Protein AF-A0A7J6SAM3-F1 (afdb_monomer)

Sequence (197 aa):
MVRKRSDDSEDKSDEDQLYVEEAAHKWGESVECPHCPVDEAEVMTFRSAVSLLVRYQMVRMFELSDRFRLTLWTFDRLLEAALPRVHALLSAAFDGLGVPSSFYASSWFLTLFASDLRDEEDASERIFDVFLSKGWKAIHRIGLVLMDAAFANDDLGHVETCDANDLLMIKLKCLPGIVISELGVGEVLQRSEESYG

pLDDT: mean 80.51, std 17.12, range [33.06, 96.62]

Organism: Perkinsus olseni (NCBI:txid32597)

Mean predicted aligned error: 10.16 Å

Radius of gyration: 20.24 Å; Cα contacts (8 Å, |Δi|>4): 158; chains: 1; bounding box: 68×30×56 Å

Structure (mmCIF, N/CA/C/O backbone):
data_AF-A0A7J6SAM3-F1
#
_entry.id   AF-A0A7J6SAM3-F1
#
loop_
_atom_site.group_PDB
_atom_site.id
_atom_site.type_symbol
_atom_site.label_atom_id
_atom_site.label_alt_id
_atom_site.label_comp_id
_atom_site.label_asym_id
_atom_site.label_entity_id
_atom_site.label_seq_id
_atom_site.pdbx_PDB_ins_code
_atom_site.Cartn_x
_atom_site.Cartn_y
_atom_site.Cartn_z
_atom_site.occupancy
_atom_site.B_iso_or_equiv
_atom_site.auth_seq_id
_atom_site.auth_comp_id
_atom_site.auth_asym_id
_atom_site.auth_atom_id
_atom_site.pdbx_PDB_model_num
ATOM 1 N N . MET A 1 1 ? -36.602 12.466 -17.183 1.00 34.62 1 MET A N 1
ATOM 2 C CA . MET A 1 1 ? -35.619 12.978 -18.162 1.00 34.62 1 MET A CA 1
ATOM 3 C C . MET A 1 1 ? -34.237 12.791 -17.546 1.00 34.62 1 MET A C 1
ATOM 5 O O . MET A 1 1 ? -33.737 13.670 -16.859 1.00 34.62 1 MET A O 1
ATOM 9 N N . VAL A 1 2 ? -33.706 11.572 -17.656 1.00 35.25 2 VAL A N 1
ATOM 10 C CA . VAL A 1 2 ? -32.408 11.179 -17.089 1.00 35.25 2 VAL A CA 1
ATOM 11 C C . VAL A 1 2 ? -31.336 11.696 -18.042 1.00 35.25 2 VAL A C 1
ATOM 13 O O . VAL A 1 2 ? -31.271 11.254 -19.187 1.00 35.25 2 VAL A O 1
ATOM 16 N N . ARG A 1 3 ? -30.540 12.679 -17.610 1.00 33.06 3 ARG A N 1
ATOM 17 C CA . ARG A 1 3 ? -29.328 13.066 -18.336 1.00 33.06 3 ARG A CA 1
ATOM 18 C C . ARG A 1 3 ? -28.268 12.007 -18.042 1.00 33.06 3 ARG A C 1
ATOM 20 O O . ARG A 1 3 ? -27.812 11.910 -16.907 1.00 33.06 3 ARG A O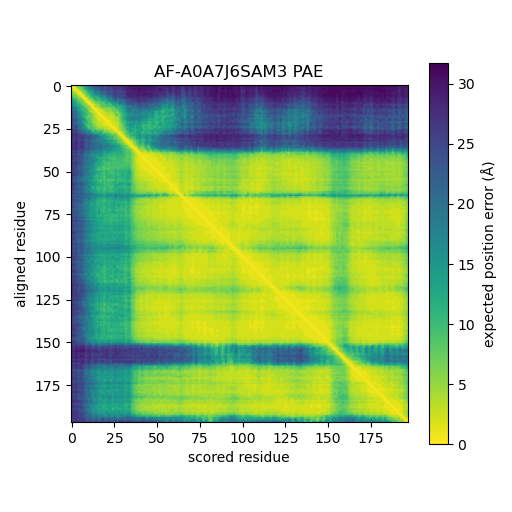 1
ATOM 27 N N . LYS A 1 4 ? -27.926 11.213 -19.062 1.00 36.22 4 LYS A N 1
ATOM 28 C CA . LYS A 1 4 ? -26.691 10.423 -19.120 1.00 36.22 4 LYS A CA 1
ATOM 29 C C . LYS A 1 4 ? -25.525 11.351 -18.761 1.00 36.22 4 LYS A C 1
ATOM 31 O O . LYS A 1 4 ? -25.285 12.316 -19.483 1.00 36.22 4 LYS A O 1
ATOM 36 N N . ARG A 1 5 ? -24.865 11.099 -17.629 1.00 34.12 5 ARG A N 1
ATOM 37 C CA . ARG A 1 5 ? -23.491 11.555 -17.396 1.00 34.12 5 ARG A CA 1
ATOM 38 C C . ARG A 1 5 ? -22.648 10.706 -18.337 1.00 34.12 5 ARG A C 1
ATOM 40 O O . ARG A 1 5 ? -22.738 9.487 -18.261 1.00 34.12 5 ARG A O 1
ATOM 47 N N . SER A 1 6 ? -22.017 11.355 -19.301 1.00 37.31 6 SER A N 1
ATOM 48 C CA . SER A 1 6 ? -21.207 10.715 -20.320 1.00 37.31 6 SER A CA 1
ATOM 49 C C . SER A 1 6 ? -19.976 10.066 -19.694 1.00 37.31 6 SER A C 1
ATOM 51 O O . SER A 1 6 ? -19.334 10.646 -18.816 1.00 37.31 6 SER A O 1
ATOM 53 N N . ASP A 1 7 ? -19.696 8.859 -20.174 1.00 37.22 7 ASP A N 1
ATOM 54 C CA . ASP A 1 7 ? -18.538 8.001 -19.922 1.00 37.22 7 ASP A CA 1
ATOM 55 C C . ASP A 1 7 ? -17.230 8.599 -20.503 1.00 37.22 7 ASP A C 1
ATOM 57 O O . ASP A 1 7 ? -16.421 7.894 -21.085 1.00 37.22 7 ASP A O 1
ATOM 61 N N . ASP A 1 8 ? -17.002 9.914 -20.387 1.00 39.47 8 ASP A N 1
ATOM 62 C CA . ASP A 1 8 ? -15.871 10.601 -21.050 1.00 39.47 8 ASP A CA 1
ATOM 63 C C . ASP A 1 8 ? -14.560 10.582 -20.227 1.00 39.47 8 ASP A C 1
ATOM 65 O O . ASP A 1 8 ? -13.552 11.162 -20.638 1.00 39.47 8 ASP A O 1
ATOM 69 N N . SER A 1 9 ? -14.563 9.991 -19.026 1.00 47.03 9 SER A N 1
ATOM 70 C CA . SER A 1 9 ? -13.393 9.965 -18.132 1.00 47.03 9 SER A CA 1
ATOM 71 C C . SER A 1 9 ? -12.542 8.701 -18.240 1.00 47.03 9 SER A C 1
ATOM 73 O O . SER A 1 9 ? -11.378 8.743 -17.846 1.00 47.03 9 SER A O 1
ATOM 75 N N . GLU A 1 10 ? -13.101 7.595 -18.737 1.00 45.09 10 GLU A N 1
ATOM 76 C CA . GLU A 1 10 ? -12.368 6.329 -18.893 1.00 45.09 10 GLU A CA 1
ATOM 77 C C . GLU A 1 10 ? -11.510 6.351 -20.171 1.00 45.09 10 GLU A C 1
ATOM 79 O O . GLU A 1 10 ? -10.303 6.128 -20.079 1.00 45.09 10 GLU A O 1
ATOM 84 N N . ASP A 1 11 ? -12.067 6.794 -21.308 1.00 42.59 11 ASP A N 1
ATOM 85 C CA . ASP A 1 11 ? -11.370 6.833 -22.610 1.00 42.59 11 ASP A CA 1
ATOM 86 C C . ASP A 1 11 ? -10.108 7.714 -22.616 1.00 42.59 11 ASP A C 1
ATOM 88 O O . ASP A 1 11 ? -9.074 7.330 -23.161 1.00 42.59 11 ASP A O 1
ATOM 92 N N . LYS A 1 12 ? -10.133 8.875 -21.945 1.00 46.62 12 LYS A N 1
ATOM 93 C CA . LYS A 1 12 ? -8.940 9.739 -21.843 1.00 46.62 12 LYS A CA 1
ATOM 94 C C . LYS A 1 12 ? -7.800 9.085 -21.075 1.00 46.62 12 LYS A C 1
ATOM 96 O O . LYS A 1 12 ? -6.638 9.335 -21.366 1.00 46.62 12 LYS A O 1
ATOM 101 N N . SER A 1 13 ? -8.130 8.269 -20.077 1.00 51.66 13 SER A N 1
ATOM 102 C CA . SER A 1 13 ? -7.112 7.644 -19.239 1.00 51.66 13 SER A CA 1
ATOM 103 C C . SER A 1 13 ? -6.367 6.521 -19.956 1.00 51.66 13 SER A C 1
ATOM 105 O O . SER A 1 13 ? -5.206 6.269 -19.626 1.00 51.66 13 SER A O 1
ATOM 107 N N . ASP A 1 14 ? -7.009 5.892 -20.940 1.00 49.44 14 ASP A N 1
ATOM 108 C CA . ASP A 1 14 ? -6.415 4.847 -21.769 1.00 49.44 14 ASP A CA 1
ATOM 109 C C . ASP A 1 14 ? -5.592 5.448 -22.917 1.00 49.44 14 ASP A C 1
ATOM 111 O O . ASP A 1 14 ? -4.495 4.961 -23.189 1.00 49.44 14 ASP A O 1
ATOM 115 N N . GLU A 1 15 ? -6.036 6.564 -23.512 1.00 55.56 15 GLU A N 1
ATOM 116 C CA . GLU A 1 15 ? -5.214 7.338 -24.457 1.00 55.56 15 GLU A CA 1
ATOM 117 C C . GLU A 1 15 ? -3.948 7.894 -23.789 1.00 55.56 15 GLU A C 1
ATOM 119 O O . GLU A 1 15 ? -2.849 7.720 -24.316 1.00 55.56 15 GLU A O 1
ATOM 124 N N . ASP A 1 16 ? -4.068 8.504 -22.605 1.00 57.09 16 ASP A N 1
ATOM 125 C CA . ASP A 1 16 ? -2.915 9.041 -21.871 1.00 57.09 16 ASP A CA 1
ATOM 126 C C . ASP A 1 16 ? -1.927 7.926 -21.481 1.00 57.09 16 ASP A C 1
ATOM 128 O O . ASP A 1 16 ? -0.714 8.114 -21.552 1.00 57.09 16 ASP A O 1
ATOM 132 N N . GLN A 1 17 ? -2.419 6.737 -21.115 1.00 55.16 17 GLN A N 1
ATOM 133 C CA . GLN A 1 17 ? -1.563 5.571 -20.867 1.00 55.16 17 GLN A CA 1
ATOM 134 C C . GLN A 1 17 ? -0.842 5.100 -22.127 1.00 55.16 17 GLN A C 1
ATOM 136 O O . GLN A 1 17 ? 0.363 4.863 -22.066 1.00 55.16 17 GLN A O 1
ATOM 141 N N . LEU A 1 18 ? -1.548 5.006 -23.256 1.00 59.78 18 LEU A N 1
ATOM 142 C CA . LEU A 1 18 ? -0.966 4.614 -24.537 1.00 59.78 18 LEU A CA 1
ATOM 143 C C . LEU A 1 18 ? 0.151 5.580 -24.955 1.00 59.78 18 LEU A C 1
ATOM 145 O O . LEU A 1 18 ? 1.231 5.139 -25.339 1.00 59.78 18 LEU A O 1
ATOM 149 N N . TYR A 1 19 ? -0.058 6.891 -24.800 1.00 59.56 19 TYR A N 1
ATOM 150 C CA . TYR A 1 19 ? 0.968 7.902 -25.071 1.00 59.56 19 TYR A CA 1
ATOM 151 C C . TYR A 1 19 ? 2.195 7.757 -24.175 1.0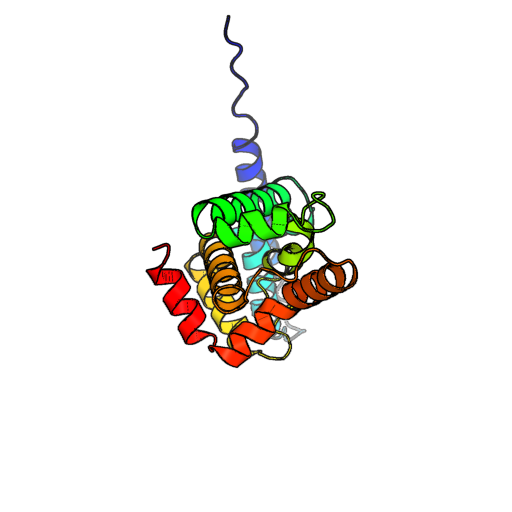0 59.56 19 TYR A C 1
ATOM 153 O O . TYR A 1 19 ? 3.326 7.953 -24.626 1.00 59.56 19 TYR A O 1
ATOM 161 N N . VAL A 1 20 ? 1.991 7.439 -22.899 1.00 59.31 20 VAL A N 1
ATOM 162 C CA . VAL A 1 20 ? 3.089 7.278 -21.950 1.00 59.31 20 VAL A CA 1
ATOM 163 C C . VAL A 1 20 ? 3.831 5.952 -22.189 1.00 59.31 20 VAL A C 1
ATOM 165 O O . VAL A 1 20 ? 5.055 5.927 -22.063 1.00 59.31 20 VAL A O 1
ATOM 168 N N . GLU A 1 21 ? 3.152 4.877 -22.602 1.00 57.41 21 GLU A N 1
ATOM 169 C CA . GLU A 1 21 ? 3.790 3.623 -23.037 1.00 57.41 21 GLU A CA 1
ATOM 170 C C . GLU A 1 21 ? 4.573 3.801 -24.347 1.00 57.41 21 GLU A C 1
ATOM 172 O O . GLU A 1 21 ? 5.723 3.364 -24.441 1.00 57.41 21 GLU A O 1
ATOM 177 N N . GLU A 1 22 ? 4.013 4.511 -25.331 1.00 62.97 22 GLU A N 1
ATOM 178 C CA . GLU A 1 22 ? 4.715 4.881 -26.566 1.00 62.97 22 GLU A CA 1
ATOM 179 C C . GLU A 1 22 ? 5.929 5.770 -26.281 1.00 62.97 22 GLU A C 1
ATOM 181 O O . GLU A 1 22 ? 7.003 5.569 -26.857 1.00 62.97 22 GLU A O 1
ATOM 186 N N . ALA A 1 23 ? 5.798 6.735 -25.365 1.00 60.59 23 ALA A N 1
ATOM 187 C CA . ALA A 1 23 ? 6.921 7.532 -24.901 1.00 60.59 23 ALA A CA 1
ATOM 188 C C . ALA A 1 23 ? 7.963 6.633 -24.223 1.00 60.59 23 ALA A C 1
ATOM 190 O O . ALA A 1 23 ? 9.109 6.627 -24.646 1.00 60.59 23 ALA A O 1
ATOM 191 N N . ALA A 1 24 ? 7.604 5.798 -23.252 1.00 56.53 24 ALA A N 1
ATOM 192 C CA . ALA A 1 24 ? 8.549 4.886 -22.604 1.00 56.53 24 ALA A CA 1
ATOM 193 C C . ALA A 1 24 ? 9.320 4.013 -23.613 1.00 56.53 24 ALA A C 1
ATOM 195 O O . ALA A 1 24 ? 10.541 3.878 -23.504 1.00 56.53 24 ALA A O 1
ATOM 196 N N . HIS A 1 25 ? 8.636 3.491 -24.635 1.00 59.00 25 HIS A N 1
ATOM 197 C CA . HIS A 1 25 ? 9.258 2.729 -25.718 1.00 59.00 25 HIS A CA 1
ATOM 198 C C . HIS A 1 25 ? 10.245 3.585 -26.528 1.00 59.00 25 HIS A C 1
ATOM 200 O O . HIS A 1 25 ? 11.384 3.185 -26.761 1.00 59.00 25 HIS A O 1
ATOM 206 N N . LYS A 1 26 ? 9.840 4.805 -26.897 1.00 62.81 26 LYS A N 1
ATOM 207 C CA . LYS A 1 26 ? 10.650 5.756 -27.672 1.00 62.81 26 LYS A CA 1
ATOM 208 C C . LYS A 1 26 ? 11.860 6.295 -26.906 1.00 62.81 26 LYS A C 1
ATOM 210 O O . LYS A 1 26 ? 12.894 6.560 -27.503 1.00 62.81 26 LYS A O 1
ATOM 215 N N . TRP A 1 27 ? 11.752 6.448 -25.589 1.00 57.09 27 TRP A N 1
ATOM 216 C CA . TRP A 1 27 ? 12.872 6.802 -24.710 1.00 57.09 27 TRP A CA 1
ATOM 217 C C . TRP A 1 27 ? 13.789 5.593 -24.458 1.00 57.09 27 TRP A C 1
ATOM 219 O O . TRP A 1 27 ? 14.977 5.757 -24.187 1.00 57.09 27 TRP A O 1
ATOM 229 N N . GLY A 1 28 ? 13.252 4.375 -24.591 1.00 53.94 28 GLY A N 1
ATOM 230 C CA . GLY A 1 28 ? 14.014 3.133 -24.614 1.00 53.94 28 GLY A CA 1
ATOM 231 C C . GLY A 1 28 ? 14.904 2.997 -25.851 1.00 53.94 28 GLY A C 1
ATOM 232 O O . GLY A 1 28 ? 15.972 2.402 -25.750 1.00 53.94 28 GLY A O 1
ATOM 233 N N . GLU A 1 29 ? 14.542 3.583 -26.988 1.00 57.56 29 GLU A N 1
ATOM 234 C CA . GLU A 1 29 ? 15.397 3.657 -28.179 1.00 57.56 29 GLU A CA 1
ATOM 235 C C . GLU A 1 29 ? 16.496 4.719 -27.992 1.00 57.56 29 GLU A C 1
ATOM 237 O O . GLU A 1 29 ? 16.471 5.805 -28.568 1.00 57.56 29 GLU A O 1
ATOM 242 N N . SER A 1 30 ? 17.480 4.432 -27.138 1.00 55.91 30 SER A N 1
ATOM 243 C CA . SER A 1 30 ? 18.676 5.269 -27.047 1.00 55.91 30 SER A CA 1
ATOM 244 C C . SER A 1 30 ? 19.491 5.153 -28.332 1.00 55.91 30 SER A C 1
ATOM 246 O O . SER A 1 30 ? 19.831 4.058 -28.774 1.00 55.91 30 SER A O 1
ATOM 248 N N . VAL A 1 31 ? 19.814 6.311 -28.909 1.00 55.81 31 VAL A N 1
ATOM 249 C CA . VAL A 1 31 ? 20.794 6.489 -29.983 1.00 55.81 31 VAL A CA 1
ATOM 250 C C . VAL A 1 31 ? 22.089 5.801 -29.560 1.00 55.81 31 VAL A C 1
ATOM 252 O O . VAL A 1 31 ? 22.754 6.252 -28.628 1.00 55.81 31 VAL A O 1
ATOM 255 N N . GLU A 1 32 ? 22.430 4.701 -30.226 1.00 52.34 32 GLU A N 1
ATOM 256 C CA . GLU A 1 32 ? 23.673 3.972 -29.991 1.00 52.34 32 GLU A CA 1
ATOM 257 C C . GLU A 1 32 ? 24.856 4.916 -30.253 1.00 52.34 32 GLU A C 1
ATOM 259 O O . GLU A 1 32 ? 25.199 5.214 -31.397 1.00 52.34 32 GLU A O 1
ATOM 264 N N . CYS A 1 33 ? 25.465 5.440 -29.189 1.00 55.12 33 CYS A N 1
ATOM 265 C CA . CYS A 1 33 ? 26.732 6.150 -29.268 1.00 55.12 33 CYS A CA 1
ATOM 266 C C . CYS A 1 33 ? 27.851 5.109 -29.141 1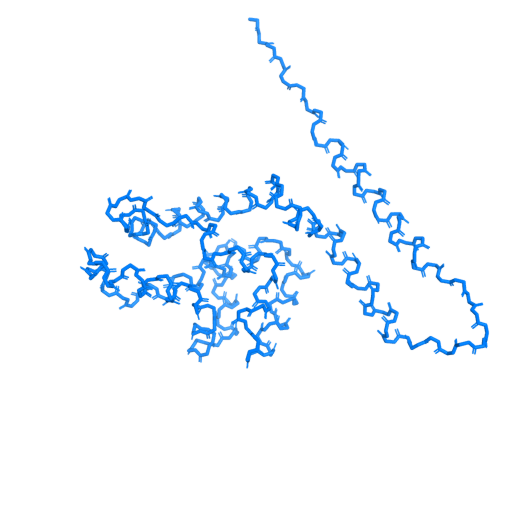.00 55.12 33 CYS A C 1
ATOM 268 O O . CYS A 1 33 ? 28.045 4.574 -28.051 1.00 55.12 33 CYS A O 1
ATOM 270 N N . PRO A 1 34 ? 28.647 4.841 -30.191 1.00 59.59 34 PRO A N 1
ATOM 271 C CA . PRO A 1 34 ? 29.682 3.802 -30.151 1.00 59.59 34 PRO A CA 1
ATOM 272 C C . PRO A 1 34 ? 30.829 4.089 -29.166 1.00 59.59 34 PRO A C 1
ATOM 274 O O . PRO A 1 34 ? 31.733 3.269 -29.023 1.00 59.59 34 PRO A O 1
ATOM 277 N N . HIS A 1 35 ? 30.851 5.277 -28.548 1.00 57.59 35 HIS A N 1
ATOM 278 C CA . HIS A 1 35 ? 31.961 5.769 -27.732 1.00 57.59 35 HIS A CA 1
ATOM 279 C C . HIS A 1 35 ? 31.631 5.941 -26.244 1.00 57.59 35 HIS A C 1
ATOM 281 O O . HIS A 1 35 ? 32.545 6.231 -25.474 1.00 57.59 35 HIS A O 1
ATOM 287 N N . CYS A 1 36 ? 30.376 5.740 -25.819 1.00 58.91 36 CYS A N 1
ATOM 288 C CA . CYS A 1 36 ? 30.073 5.553 -24.402 1.00 58.91 36 CYS A CA 1
ATOM 289 C C . CYS A 1 36 ? 29.602 4.107 -24.176 1.00 58.91 36 CYS A C 1
ATOM 291 O O . CYS A 1 36 ? 28.595 3.694 -24.748 1.00 58.91 36 CYS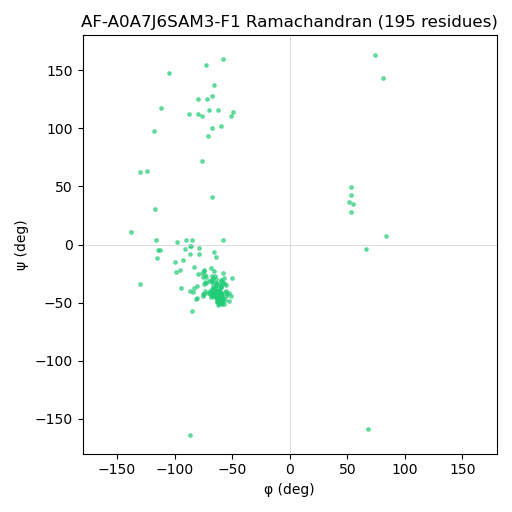 A O 1
ATOM 293 N N . PRO A 1 37 ? 30.325 3.296 -23.385 1.00 61.38 37 PRO A N 1
ATOM 294 C CA . PRO A 1 37 ? 29.757 2.058 -22.885 1.00 61.38 37 PRO A CA 1
ATOM 295 C C . PRO A 1 37 ? 28.649 2.459 -21.911 1.00 61.38 37 PRO A C 1
ATOM 297 O O . PRO A 1 37 ? 28.928 2.898 -20.798 1.00 61.38 37 PRO A O 1
ATOM 300 N N . VAL A 1 38 ? 27.399 2.412 -22.364 1.00 68.50 38 VAL A N 1
ATOM 301 C CA . VAL A 1 38 ? 26.263 2.570 -21.460 1.00 68.50 38 VAL A CA 1
ATOM 302 C C . VAL A 1 38 ? 26.196 1.295 -20.627 1.00 68.50 38 VAL A C 1
ATOM 304 O O . VAL A 1 38 ? 26.197 0.201 -21.193 1.00 68.50 38 VAL A O 1
ATOM 307 N N . ASP A 1 39 ? 26.198 1.425 -19.301 1.00 80.38 39 ASP A N 1
ATOM 308 C CA . ASP A 1 39 ? 26.028 0.279 -18.414 1.00 80.38 39 ASP A CA 1
ATOM 309 C C . ASP A 1 39 ? 24.648 -0.344 -18.674 1.00 80.38 39 ASP A C 1
ATOM 311 O O . ASP A 1 39 ? 23.607 0.291 -18.483 1.00 80.38 39 ASP A O 1
ATOM 315 N N . GLU A 1 40 ? 24.632 -1.586 -19.159 1.00 82.19 40 GLU A N 1
ATOM 316 C CA . GLU A 1 40 ? 23.401 -2.304 -19.487 1.00 82.19 40 GLU A CA 1
ATOM 317 C C . GLU A 1 40 ? 22.493 -2.431 -18.254 1.00 82.19 40 GLU A C 1
ATOM 319 O O . GLU A 1 40 ? 21.269 -2.335 -18.375 1.00 82.19 40 GLU A O 1
ATOM 324 N N . ALA A 1 41 ? 23.079 -2.551 -17.055 1.00 84.25 41 ALA A N 1
ATOM 325 C CA . ALA A 1 41 ? 22.331 -2.623 -15.805 1.00 84.25 41 ALA A CA 1
ATOM 326 C C . ALA A 1 41 ? 21.625 -1.298 -15.478 1.00 84.25 41 ALA A C 1
ATOM 328 O O . ALA A 1 41 ? 20.463 -1.304 -15.061 1.00 84.25 41 ALA A O 1
ATOM 329 N N . GLU A 1 42 ? 22.281 -0.160 -15.718 1.00 86.81 42 GLU A N 1
ATOM 330 C CA . GLU A 1 42 ? 21.688 1.169 -15.537 1.00 86.81 42 GLU A CA 1
ATOM 331 C C . GLU A 1 42 ? 20.500 1.364 -16.490 1.00 86.81 42 GLU A C 1
ATOM 333 O O . GLU A 1 42 ? 19.411 1.757 -16.061 1.00 86.81 42 GLU A O 1
ATOM 338 N N . VAL A 1 43 ? 20.666 1.002 -17.768 1.00 86.12 43 VAL A N 1
ATOM 339 C CA . VAL A 1 43 ? 19.597 1.099 -18.779 1.00 86.12 43 VAL A CA 1
ATOM 340 C C . VAL A 1 43 ? 18.411 0.221 -18.411 1.00 86.12 43 VAL A C 1
ATOM 342 O O . VAL A 1 43 ? 17.262 0.661 -18.499 1.00 86.12 43 VAL A O 1
ATOM 345 N N . MET A 1 44 ? 18.665 -1.017 -17.989 1.00 84.75 44 MET A N 1
ATOM 346 C CA . MET A 1 44 ? 17.608 -1.939 -17.582 1.00 84.75 44 MET A CA 1
ATOM 347 C C . MET A 1 44 ? 16.888 -1.455 -16.326 1.00 84.75 44 MET A C 1
ATOM 349 O O . MET A 1 44 ? 15.661 -1.545 -16.266 1.00 84.75 44 MET A O 1
ATOM 353 N N . THR A 1 45 ? 17.609 -0.878 -15.366 1.00 88.69 45 THR A N 1
ATOM 354 C CA . THR A 1 45 ? 17.018 -0.285 -14.159 1.00 88.69 45 THR A CA 1
ATOM 355 C C . THR A 1 45 ? 16.122 0.894 -14.520 1.00 88.69 45 THR A C 1
ATOM 357 O O . THR A 1 45 ? 14.962 0.933 -14.111 1.00 88.69 45 THR A O 1
ATOM 360 N N . PHE A 1 46 ? 16.610 1.817 -15.354 1.00 87.75 46 PHE A N 1
ATOM 361 C CA . PHE A 1 46 ? 15.831 2.962 -15.820 1.00 87.75 46 PHE A CA 1
ATOM 362 C C . PHE A 1 46 ? 14.569 2.521 -16.572 1.00 87.75 46 PHE A C 1
ATOM 364 O O . PHE A 1 46 ? 13.467 2.963 -16.248 1.00 87.75 46 PHE A O 1
ATOM 371 N N . ARG A 1 47 ? 14.695 1.592 -17.527 1.00 85.88 47 ARG A N 1
ATOM 372 C CA . ARG A 1 47 ? 13.550 1.050 -18.278 1.00 85.88 47 ARG A CA 1
ATOM 373 C C . ARG A 1 47 ? 12.550 0.335 -17.374 1.00 85.88 47 ARG A C 1
ATOM 375 O O . ARG A 1 47 ? 11.347 0.489 -17.566 1.00 85.88 47 ARG A O 1
ATOM 382 N N . SER A 1 48 ? 13.028 -0.419 -16.386 1.00 87.12 48 SER A N 1
ATOM 383 C CA . SER A 1 48 ? 12.168 -1.107 -15.418 1.00 87.12 48 SER A CA 1
ATOM 384 C C . SER A 1 48 ? 11.423 -0.111 -14.534 1.00 87.12 48 SER A C 1
ATOM 386 O O . SER A 1 48 ? 10.218 -0.257 -14.346 1.00 87.12 48 SER A O 1
ATOM 388 N N . ALA A 1 49 ? 12.096 0.944 -14.065 1.00 88.31 49 ALA A N 1
ATOM 389 C CA . ALA A 1 49 ? 11.474 2.018 -13.297 1.00 88.31 49 ALA A CA 1
ATOM 390 C C . ALA A 1 49 ? 10.409 2.759 -14.118 1.00 88.31 49 ALA A C 1
ATOM 392 O O . ALA A 1 49 ? 9.300 2.971 -13.633 1.00 88.31 49 ALA A O 1
ATOM 393 N N . VAL A 1 50 ? 10.696 3.093 -15.380 1.00 88.94 50 VAL A N 1
ATOM 394 C CA . VAL A 1 50 ? 9.708 3.700 -16.284 1.00 88.94 50 VAL A CA 1
ATOM 395 C C . VAL A 1 50 ? 8.530 2.750 -16.504 1.00 88.94 50 VAL A C 1
ATOM 397 O O . VAL A 1 50 ? 7.389 3.144 -16.298 1.00 88.94 50 VAL A O 1
ATOM 400 N N . SER A 1 51 ? 8.781 1.484 -16.843 1.00 87.06 51 SER A N 1
ATOM 401 C CA . SER A 1 51 ? 7.727 0.474 -17.012 1.00 87.06 51 SER A CA 1
ATOM 402 C C . SER A 1 51 ? 6.843 0.364 -15.766 1.00 87.06 51 SER A C 1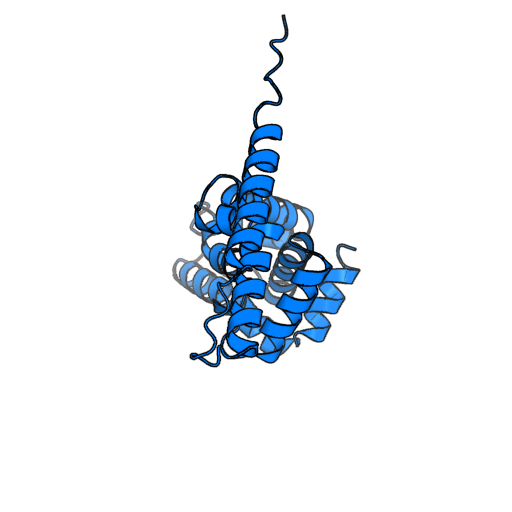
ATOM 404 O O . SER A 1 51 ? 5.619 0.364 -15.872 1.00 87.06 51 SER A O 1
ATOM 406 N N . LEU A 1 52 ? 7.445 0.373 -14.575 1.00 88.62 52 LEU A N 1
ATOM 407 C CA . LEU A 1 52 ? 6.730 0.359 -13.303 1.00 88.62 52 LEU A CA 1
ATOM 408 C C . LEU A 1 52 ? 5.854 1.611 -13.124 1.00 88.62 52 LEU A C 1
ATOM 410 O O . LEU A 1 52 ? 4.677 1.502 -12.775 1.00 88.62 52 LEU A O 1
ATOM 414 N N . LEU A 1 53 ? 6.395 2.795 -13.416 1.00 88.94 53 LEU A N 1
ATOM 415 C CA . LEU A 1 53 ? 5.672 4.061 -13.300 1.00 88.94 53 LEU A CA 1
ATOM 416 C C . LEU A 1 53 ? 4.451 4.128 -14.225 1.00 88.94 53 LEU A C 1
ATOM 418 O O . LEU A 1 53 ? 3.387 4.605 -13.817 1.00 88.94 53 LEU A O 1
ATOM 422 N N . VAL A 1 54 ? 4.608 3.632 -15.448 1.00 87.19 54 VAL A N 1
ATOM 423 C CA . VAL A 1 54 ? 3.619 3.745 -16.521 1.00 87.19 54 VAL A CA 1
ATOM 424 C C . VAL A 1 54 ? 2.580 2.633 -16.439 1.00 87.19 54 VAL A C 1
ATOM 426 O O . VAL A 1 54 ? 1.397 2.915 -16.255 1.00 87.19 54 VAL A O 1
ATOM 429 N N . ARG A 1 55 ? 3.016 1.370 -16.471 1.00 87.62 55 ARG A N 1
ATOM 430 C CA . ARG A 1 55 ? 2.134 0.194 -16.540 1.00 87.62 55 ARG A CA 1
ATOM 431 C C . ARG A 1 55 ? 1.256 0.044 -15.304 1.00 87.62 55 ARG A C 1
ATOM 433 O O . ARG A 1 55 ? 0.101 -0.362 -15.399 1.00 87.62 55 ARG A O 1
ATOM 440 N N . TYR A 1 56 ? 1.781 0.389 -14.129 1.00 88.88 56 TYR A N 1
ATOM 441 C CA . TYR A 1 56 ? 0.993 0.385 -12.895 1.00 88.88 56 TYR A CA 1
ATOM 442 C C . TYR A 1 56 ? 0.317 1.732 -12.629 1.00 88.88 56 TYR A C 1
ATOM 444 O O . TYR A 1 56 ? -0.357 1.880 -11.603 1.00 88.88 56 TYR A O 1
ATOM 452 N N . GLN A 1 57 ? 0.437 2.701 -13.548 1.00 87.88 57 GLN A N 1
ATOM 453 C CA . GLN A 1 57 ? -0.108 4.055 -13.431 1.00 87.88 57 GLN A CA 1
ATOM 454 C C . GLN A 1 57 ? 0.302 4.715 -12.092 1.00 87.88 57 GLN A C 1
ATOM 456 O O . GLN A 1 57 ? -0.484 5.419 -11.449 1.00 87.88 57 GLN A O 1
ATOM 461 N N . MET A 1 58 ? 1.531 4.455 -11.633 1.00 89.00 58 MET A N 1
ATOM 462 C CA . MET A 1 58 ? 2.088 5.055 -10.419 1.00 89.00 58 MET A CA 1
ATOM 463 C C . MET A 1 58 ? 2.328 6.556 -10.586 1.00 89.00 58 MET A C 1
ATOM 465 O O . MET A 1 58 ? 2.206 7.290 -9.611 1.00 89.00 58 MET A O 1
ATOM 469 N N . VAL A 1 59 ? 2.555 7.041 -11.813 1.00 87.69 59 VAL A N 1
ATOM 470 C CA . VAL A 1 59 ? 2.606 8.488 -12.103 1.00 87.69 59 VAL A CA 1
ATOM 471 C C . VAL A 1 59 ? 1.367 9.208 -11.554 1.00 87.69 59 VAL A C 1
ATOM 473 O O . VAL A 1 59 ? 1.492 10.203 -10.846 1.00 87.69 59 VAL A O 1
ATOM 476 N N . ARG A 1 60 ? 0.173 8.632 -11.757 1.00 86.56 60 ARG A N 1
ATOM 477 C CA . ARG A 1 60 ? -1.099 9.189 -11.260 1.00 86.56 60 ARG A CA 1
ATOM 478 C C . ARG A 1 60 ? -1.229 9.150 -9.735 1.00 86.56 60 ARG A C 1
ATOM 480 O O . ARG A 1 60 ? -2.040 9.875 -9.169 1.00 86.56 60 ARG A O 1
ATOM 487 N N . MET A 1 61 ? -0.457 8.299 -9.059 1.00 88.19 61 MET A N 1
ATOM 488 C CA . MET A 1 61 ? -0.392 8.292 -7.597 1.00 88.19 61 MET A CA 1
ATOM 489 C C . MET A 1 61 ? 0.408 9.497 -7.086 1.00 88.19 61 MET A C 1
ATOM 491 O O . MET A 1 61 ? -0.007 10.143 -6.127 1.00 88.19 61 MET A O 1
ATOM 495 N N . PHE A 1 62 ? 1.508 9.850 -7.760 1.00 85.88 62 PHE A N 1
ATOM 496 C CA . PHE A 1 62 ? 2.380 10.970 -7.379 1.00 85.88 62 PHE A CA 1
ATOM 497 C C . PHE A 1 62 ? 1.807 12.353 -7.687 1.00 85.88 62 PHE A C 1
ATOM 499 O O . PHE A 1 62 ? 2.167 13.322 -7.025 1.00 85.88 62 PHE A O 1
ATOM 506 N N . GLU A 1 63 ? 0.872 12.454 -8.629 1.00 84.38 63 GLU A N 1
ATOM 507 C CA . GLU A 1 63 ? 0.092 13.679 -8.846 1.00 84.38 63 GLU A CA 1
ATOM 508 C C . GLU A 1 63 ? -0.802 14.039 -7.649 1.00 84.38 63 GLU A C 1
ATOM 510 O O . GLU A 1 63 ? -1.393 15.118 -7.630 1.00 84.38 63 GLU A O 1
ATOM 515 N N . LEU A 1 64 ? -0.944 13.129 -6.672 1.00 81.19 64 LEU A N 1
ATOM 516 C CA . LEU A 1 64 ? -1.888 13.240 -5.557 1.00 81.19 64 LEU A CA 1
ATOM 517 C C . LEU A 1 64 ? -3.327 13.505 -6.047 1.00 81.19 64 LEU A C 1
ATOM 519 O O . LEU A 1 64 ? -4.140 14.119 -5.352 1.00 81.19 64 LEU A O 1
ATOM 523 N N . SER A 1 65 ? -3.626 13.039 -7.265 1.00 77.88 65 SER A N 1
ATOM 524 C CA . SER A 1 65 ? -4.886 13.241 -7.975 1.00 77.88 65 SER A CA 1
ATOM 525 C C . SER A 1 65 ? -5.918 12.172 -7.586 1.00 77.88 65 SER A C 1
ATOM 527 O O . SER A 1 65 ? -5.790 11.486 -6.564 1.00 77.88 65 SER A O 1
ATOM 529 N N . ASP A 1 66 ? -6.983 12.027 -8.376 1.00 86.12 66 ASP A N 1
ATOM 530 C CA . ASP A 1 66 ? -8.123 11.166 -8.047 1.00 86.12 66 ASP A CA 1
ATOM 531 C C . ASP A 1 66 ? -7.725 9.711 -7.776 1.00 86.12 66 ASP A C 1
ATOM 533 O O . ASP A 1 66 ? -8.295 9.080 -6.890 1.00 86.12 66 ASP A O 1
ATOM 537 N N . ARG A 1 67 ? -6.708 9.173 -8.462 1.00 87.25 67 ARG A N 1
ATOM 538 C CA . ARG A 1 67 ? -6.309 7.766 -8.302 1.00 87.25 67 ARG A CA 1
ATOM 539 C C . ARG A 1 67 ? -5.713 7.466 -6.931 1.00 87.25 67 ARG A C 1
ATOM 541 O O . ARG A 1 67 ? -6.045 6.446 -6.327 1.00 87.25 67 ARG A O 1
ATOM 548 N N . PHE A 1 68 ? -4.890 8.372 -6.415 1.00 92.00 68 PHE A N 1
ATOM 549 C CA . PHE A 1 68 ? -4.352 8.264 -5.063 1.00 92.00 68 PHE A CA 1
ATOM 550 C C . PHE A 1 68 ? -5.473 8.320 -4.018 1.00 92.00 68 PHE A C 1
ATOM 552 O O . PHE A 1 68 ? -5.565 7.460 -3.143 1.00 92.00 68 PHE A O 1
ATOM 559 N N . ARG A 1 69 ? -6.393 9.280 -4.167 1.00 92.25 69 ARG A N 1
ATOM 560 C CA . ARG A 1 69 ? -7.536 9.449 -3.255 1.00 92.25 69 ARG A CA 1
ATOM 561 C C . ARG A 1 69 ? -8.485 8.252 -3.293 1.00 92.25 69 ARG A C 1
ATOM 563 O O . ARG A 1 69 ? -8.950 7.819 -2.244 1.00 92.25 69 ARG A O 1
ATOM 570 N N . LEU A 1 70 ? -8.743 7.697 -4.478 1.00 93.75 70 LEU A N 1
ATOM 571 C CA . LEU A 1 70 ? -9.553 6.490 -4.658 1.00 93.75 70 LEU A CA 1
ATOM 572 C C . LEU A 1 70 ? -8.889 5.261 -4.042 1.00 93.75 70 LEU A C 1
ATOM 574 O O . LEU A 1 70 ? -9.588 4.443 -3.454 1.00 93.75 70 LEU A O 1
ATOM 578 N N . THR A 1 71 ? -7.565 5.139 -4.142 1.00 94.50 71 THR A N 1
ATOM 579 C CA . THR A 1 71 ? -6.800 4.051 -3.511 1.00 94.50 71 THR A CA 1
ATOM 580 C C . THR A 1 71 ? -6.963 4.100 -1.992 1.00 94.50 71 THR A C 1
ATOM 582 O O . THR A 1 71 ? -7.386 3.119 -1.387 1.00 94.50 71 THR A O 1
ATOM 585 N N . LEU A 1 72 ? -6.730 5.264 -1.378 1.00 95.31 72 LEU A N 1
ATOM 586 C CA . LEU A 1 72 ? -6.915 5.457 0.064 1.00 95.31 72 LEU A CA 1
ATOM 587 C C . LEU A 1 72 ? -8.365 5.216 0.502 1.00 95.31 72 LEU A C 1
ATOM 589 O O . LEU A 1 72 ? -8.617 4.475 1.446 1.00 95.31 72 LEU A O 1
ATOM 593 N N . TRP A 1 73 ? -9.335 5.759 -0.236 1.00 95.62 73 TRP A N 1
ATOM 594 C CA . TRP A 1 73 ? -10.749 5.523 0.050 1.00 95.62 73 TRP A CA 1
ATOM 595 C C . TRP A 1 73 ? -11.127 4.039 -0.060 1.00 95.62 73 TRP A C 1
ATOM 597 O O . TRP A 1 73 ? -11.860 3.519 0.782 1.00 95.62 73 TRP A O 1
ATOM 607 N N . THR A 1 74 ? -10.607 3.344 -1.075 1.00 95.81 74 THR A N 1
ATOM 608 C CA . THR A 1 74 ? -10.808 1.899 -1.251 1.00 95.81 74 THR A CA 1
ATOM 609 C C . THR A 1 74 ? -10.227 1.146 -0.066 1.00 95.81 74 THR A C 1
ATOM 611 O O . THR A 1 74 ? -10.882 0.254 0.467 1.00 95.81 74 THR A O 1
ATOM 614 N N . PHE A 1 75 ? -9.036 1.530 0.389 1.00 96.62 75 PHE A N 1
ATOM 615 C CA . PHE A 1 75 ? -8.426 0.952 1.575 1.00 96.62 75 PHE A CA 1
ATOM 616 C C . PHE A 1 75 ? -9.275 1.173 2.833 1.00 96.62 75 PHE A C 1
ATOM 618 O O . PHE A 1 75 ? -9.537 0.208 3.542 1.00 96.62 75 PHE A O 1
ATOM 625 N N . ASP A 1 76 ? -9.796 2.382 3.066 1.00 95.75 76 ASP A N 1
ATOM 626 C CA . ASP A 1 76 ? -10.689 2.653 4.202 1.00 95.75 76 ASP A CA 1
ATOM 627 C C . ASP A 1 76 ? -11.957 1.782 4.160 1.00 95.75 76 ASP A C 1
ATOM 629 O O . ASP A 1 76 ? -12.372 1.240 5.183 1.00 95.75 76 ASP A O 1
ATOM 633 N N . ARG A 1 77 ? -12.567 1.597 2.979 1.00 96.25 77 ARG A N 1
ATOM 634 C CA . ARG A 1 77 ? -13.738 0.712 2.821 1.00 96.25 77 ARG A CA 1
ATOM 635 C C . ARG A 1 77 ? -13.394 -0.760 3.039 1.00 96.25 77 ARG A C 1
ATOM 637 O O . ARG A 1 77 ? -14.187 -1.495 3.625 1.00 96.25 77 ARG A O 1
ATOM 644 N N . LEU A 1 78 ? -12.228 -1.201 2.574 1.00 95.69 78 LEU A N 1
ATOM 645 C CA . LEU A 1 78 ? -11.750 -2.559 2.822 1.00 95.69 78 LEU A CA 1
ATOM 646 C C . LEU A 1 78 ? -11.475 -2.783 4.311 1.00 95.69 78 LEU A C 1
ATOM 648 O O . LEU A 1 78 ? -11.824 -3.837 4.834 1.00 95.69 78 LEU A O 1
ATOM 652 N N . LEU A 1 79 ? -10.910 -1.789 4.996 1.00 94.75 79 LEU A N 1
ATOM 653 C CA . LEU A 1 79 ? -10.657 -1.838 6.430 1.00 94.75 79 LEU A CA 1
ATOM 654 C C . LEU A 1 79 ? -11.967 -1.916 7.220 1.00 94.75 79 LEU A C 1
ATOM 656 O O . LEU A 1 79 ? -12.084 -2.736 8.124 1.00 94.75 79 LEU A O 1
ATOM 660 N N . GLU A 1 80 ? -12.969 -1.119 6.848 1.00 94.81 80 GLU A N 1
ATOM 661 C CA . GLU A 1 80 ? -14.311 -1.176 7.437 1.00 94.81 80 GLU A CA 1
ATOM 662 C C . GLU A 1 80 ? -14.958 -2.559 7.264 1.00 94.81 80 GLU A C 1
ATOM 664 O O . GLU A 1 80 ? -15.544 -3.089 8.207 1.00 94.81 80 GLU A O 1
ATOM 669 N N . ALA A 1 81 ? -14.835 -3.157 6.076 1.00 94.31 81 ALA A N 1
ATOM 670 C CA . ALA A 1 81 ? -15.439 -4.450 5.772 1.00 94.31 81 ALA A CA 1
ATOM 671 C C . ALA A 1 81 ? -14.707 -5.630 6.434 1.00 94.31 81 ALA A C 1
ATOM 673 O O . ALA A 1 81 ? -15.352 -6.549 6.936 1.00 94.31 81 ALA A O 1
ATOM 674 N N . ALA A 1 82 ? -13.373 -5.622 6.418 1.00 92.31 82 ALA A N 1
ATOM 675 C CA . ALA A 1 82 ? -12.554 -6.728 6.903 1.00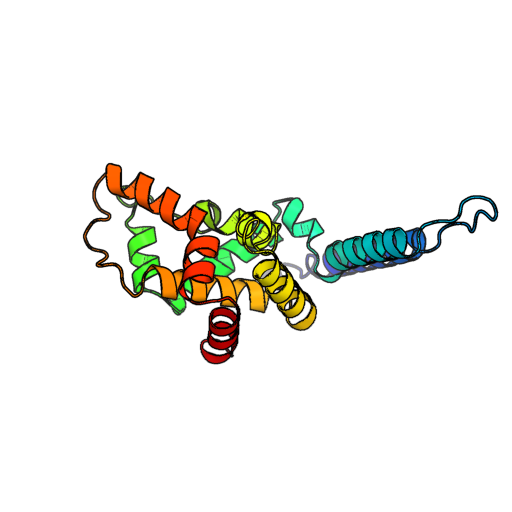 92.31 82 ALA A CA 1
ATOM 676 C C . ALA A 1 82 ? -12.269 -6.648 8.408 1.00 92.31 82 ALA A C 1
ATOM 678 O O . ALA A 1 82 ? -12.291 -7.667 9.093 1.00 92.31 82 ALA A O 1
ATOM 679 N N . LEU A 1 83 ? -12.009 -5.443 8.923 1.00 92.56 83 LEU A N 1
ATOM 680 C CA . LEU A 1 83 ? -11.568 -5.182 10.295 1.00 92.56 83 LEU A CA 1
ATOM 681 C C . LEU A 1 83 ? -12.438 -4.086 10.944 1.00 92.56 83 LEU A C 1
ATOM 683 O O . LEU A 1 83 ? -11.927 -3.036 11.352 1.00 92.56 83 LEU A O 1
ATOM 687 N N . PRO A 1 84 ? -13.758 -4.316 11.109 1.00 92.06 84 PRO A N 1
ATOM 688 C CA . PRO A 1 84 ? -14.690 -3.292 11.588 1.00 92.06 84 PRO A CA 1
ATOM 689 C C . PRO A 1 84 ? -14.330 -2.758 12.981 1.00 92.06 84 PRO A C 1
ATOM 691 O O . PRO A 1 84 ? -14.569 -1.590 13.277 1.00 92.06 84 PRO A O 1
ATOM 694 N N . ARG A 1 85 ? -13.711 -3.591 13.833 1.00 89.06 85 ARG A N 1
ATOM 695 C CA . ARG A 1 85 ? -13.230 -3.185 15.166 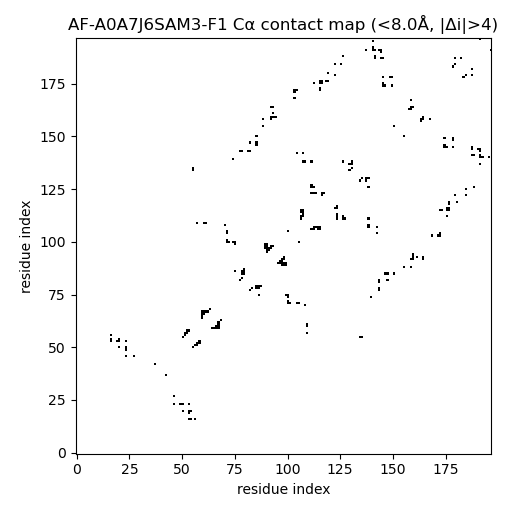1.00 89.06 85 ARG A CA 1
ATOM 696 C C . ARG A 1 85 ? -12.112 -2.145 15.081 1.00 89.06 85 ARG A C 1
ATOM 698 O O . ARG A 1 85 ? -12.153 -1.155 15.804 1.00 89.06 85 ARG A O 1
ATOM 705 N N . VAL A 1 86 ? -11.145 -2.358 14.188 1.00 89.12 86 VAL A N 1
ATOM 706 C CA . VAL A 1 86 ? -10.016 -1.440 13.976 1.00 89.12 86 VAL A CA 1
ATOM 707 C C . VAL A 1 86 ? -10.515 -0.144 13.348 1.00 89.12 86 VAL A C 1
ATOM 709 O O . VAL A 1 86 ? -10.191 0.937 13.830 1.00 89.12 86 VAL A O 1
ATOM 712 N N . HIS A 1 87 ? -11.380 -0.239 12.335 1.00 91.62 87 HIS A N 1
ATOM 713 C CA . HIS A 1 87 ? -11.984 0.936 11.711 1.00 91.62 87 HIS A CA 1
ATOM 714 C C . HIS A 1 87 ? -12.791 1.780 12.716 1.00 91.62 87 HIS A C 1
ATOM 716 O O . HIS A 1 87 ? -12.681 3.006 12.717 1.00 91.62 87 HIS A O 1
ATOM 722 N N . ALA A 1 88 ? -13.574 1.148 13.600 1.00 88.75 88 ALA A N 1
ATOM 723 C CA . ALA A 1 88 ? -14.327 1.851 14.639 1.00 88.75 88 ALA A CA 1
ATOM 724 C C . ALA A 1 88 ? -13.409 2.588 15.627 1.00 88.75 88 ALA A C 1
ATOM 726 O O . ALA A 1 88 ? -13.684 3.740 15.958 1.00 88.75 88 ALA A O 1
ATOM 727 N N . LEU A 1 89 ? -12.301 1.967 16.043 1.00 86.25 89 LEU A N 1
ATOM 728 C CA . LEU A 1 89 ? -11.302 2.615 16.895 1.00 86.25 89 LEU A CA 1
ATOM 729 C C . LEU A 1 89 ? -10.666 3.820 16.206 1.00 86.25 89 LEU A C 1
ATOM 731 O O . LEU A 1 89 ? -10.616 4.899 16.788 1.00 86.25 89 LEU A O 1
ATOM 735 N N . LEU A 1 90 ? -10.230 3.663 14.955 1.00 88.62 90 LEU A N 1
ATOM 736 C CA . LEU A 1 90 ? -9.636 4.768 14.203 1.00 88.62 90 LEU A CA 1
ATOM 737 C C . LEU A 1 90 ? -10.636 5.899 13.978 1.00 88.62 90 LEU A C 1
ATOM 739 O O . LEU A 1 90 ? -10.235 7.053 13.967 1.00 88.62 90 LEU A O 1
ATOM 743 N N . SER A 1 91 ? -11.924 5.586 13.827 1.00 89.19 91 SER A N 1
ATOM 744 C CA . SER A 1 91 ? -12.989 6.586 13.681 1.00 89.19 91 SER A CA 1
ATOM 745 C C . SER A 1 91 ? -13.292 7.327 14.987 1.00 89.19 91 SER A C 1
ATOM 747 O O . SER A 1 91 ? -13.660 8.497 14.950 1.00 89.19 91 SER A O 1
ATOM 749 N N . ALA A 1 92 ? -13.153 6.659 16.135 1.00 85.62 92 ALA A N 1
ATOM 750 C CA . ALA A 1 92 ? -13.387 7.247 17.454 1.00 85.62 92 ALA A CA 1
ATOM 751 C C . ALA A 1 92 ? -12.175 8.028 17.996 1.00 85.62 92 ALA A C 1
ATOM 753 O O . ALA A 1 92 ? -12.337 8.861 18.887 1.00 85.62 92 ALA A O 1
ATOM 754 N N . ALA A 1 93 ? -10.977 7.776 17.461 1.00 84.31 93 ALA A N 1
ATOM 755 C CA . ALA A 1 93 ? -9.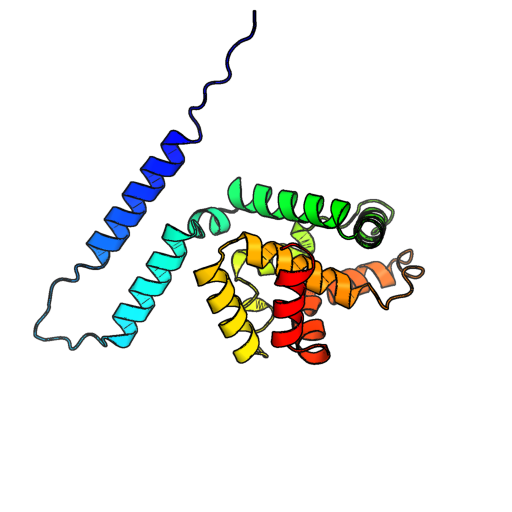746 8.458 17.850 1.00 84.31 93 ALA A CA 1
ATOM 756 C C . ALA A 1 93 ? -9.835 9.988 17.672 1.00 84.31 93 ALA A C 1
ATOM 758 O O . ALA A 1 93 ? -10.658 10.497 16.904 1.00 84.31 93 ALA A O 1
ATOM 759 N N . PHE A 1 94 ? -8.960 10.722 18.370 1.00 82.88 94 PHE A N 1
ATOM 760 C CA . PHE A 1 94 ? -8.932 12.193 18.364 1.00 82.88 94 PHE A CA 1
ATOM 761 C C . PHE A 1 94 ? -10.289 12.829 18.712 1.00 82.88 94 PHE A C 1
ATOM 763 O O . PHE A 1 94 ? -10.788 13.683 17.979 1.00 82.88 94 PHE A O 1
ATOM 770 N N . ASP A 1 95 ? -10.909 12.384 19.809 1.00 82.12 95 ASP A N 1
ATOM 771 C CA . ASP A 1 95 ? -12.210 12.884 20.281 1.00 82.12 95 ASP A CA 1
ATOM 772 C C . ASP A 1 95 ? -13.320 12.802 19.208 1.00 82.12 95 ASP A C 1
ATOM 774 O O . ASP A 1 95 ? -14.191 13.669 19.108 1.00 82.12 95 ASP A O 1
ATOM 778 N N . GLY A 1 96 ? -13.280 11.757 18.373 1.00 80.81 96 GLY A N 1
ATOM 779 C CA . GLY A 1 96 ? -14.234 11.531 17.284 1.00 80.81 96 GLY A CA 1
ATOM 780 C C . GLY A 1 96 ? -13.934 12.276 15.978 1.00 80.81 96 GLY A C 1
ATOM 781 O O . GLY A 1 96 ? -14.761 12.234 15.066 1.00 80.81 96 GLY A O 1
ATOM 782 N N . LEU A 1 97 ? -12.780 12.944 15.851 1.00 85.69 97 LEU A N 1
ATOM 783 C CA . LEU A 1 97 ? -12.306 13.471 14.560 1.00 85.69 97 LEU A CA 1
ATOM 784 C C . LEU A 1 97 ? -11.907 12.345 13.595 1.00 85.69 97 LEU A C 1
ATOM 786 O O . LEU A 1 97 ? -12.055 12.494 12.380 1.00 85.69 97 LEU A O 1
ATOM 790 N N . GLY A 1 98 ? -11.437 11.225 14.144 1.00 87.31 98 GLY A N 1
ATOM 791 C CA . GLY A 1 98 ? -11.027 10.042 13.409 1.00 87.31 98 GLY A CA 1
ATOM 792 C C . GLY A 1 98 ? -9.686 10.182 12.679 1.00 87.31 98 GLY A C 1
ATOM 793 O O . GLY A 1 98 ? -9.177 11.277 12.440 1.00 87.31 98 GLY A O 1
ATOM 794 N N . VAL A 1 99 ? -9.109 9.041 12.301 1.00 90.31 99 VAL A N 1
ATOM 795 C CA . VAL A 1 99 ? -7.839 8.949 11.567 1.00 90.31 99 VAL A CA 1
ATOM 796 C C . VAL A 1 99 ? -8.081 8.280 10.215 1.00 90.31 99 VAL A C 1
ATOM 798 O O . VAL A 1 99 ? -8.137 7.050 10.145 1.00 90.31 99 VAL A O 1
ATOM 801 N N . PRO A 1 100 ? -8.227 9.052 9.123 1.00 91.25 100 PRO A N 1
ATOM 802 C CA . PRO A 1 100 ? -8.381 8.461 7.802 1.00 91.25 100 PRO A CA 1
ATOM 803 C C . PRO A 1 100 ? -7.055 7.868 7.313 1.00 91.25 100 PRO A C 1
ATOM 805 O O . PRO A 1 100 ? -5.974 8.342 7.682 1.00 91.25 100 PRO A O 1
ATOM 808 N N . SER A 1 101 ? -7.126 6.871 6.425 1.00 93.44 101 SER A N 1
ATOM 809 C CA . SER A 1 101 ? -5.948 6.207 5.841 1.00 93.44 101 SER A CA 1
ATOM 810 C C . SER A 1 101 ? -4.902 7.163 5.264 1.00 93.44 101 SER A C 1
ATOM 812 O O . SER A 1 101 ? -3.710 6.870 5.312 1.00 93.44 101 SER A O 1
ATOM 814 N N . SER A 1 102 ? -5.301 8.346 4.789 1.00 91.94 102 SER A N 1
ATOM 815 C CA . SER A 1 102 ? -4.376 9.364 4.276 1.00 91.94 102 SER A CA 1
ATOM 816 C C . SER A 1 102 ? -3.316 9.816 5.289 1.00 91.94 102 SER A C 1
ATOM 818 O O . SER A 1 102 ? -2.257 10.292 4.882 1.00 91.94 102 SER A O 1
ATOM 820 N N . PHE A 1 103 ? -3.568 9.681 6.593 1.00 90.19 103 PHE A N 1
ATOM 821 C CA . PHE A 1 103 ? -2.645 10.125 7.643 1.00 90.19 103 PHE A CA 1
ATOM 822 C C . PHE A 1 103 ? -1.489 9.152 7.882 1.00 90.19 103 PHE A C 1
ATOM 824 O O . PHE A 1 103 ? -0.434 9.582 8.344 1.00 90.19 103 PHE A O 1
ATOM 831 N N . TYR A 1 104 ? -1.664 7.867 7.563 1.00 92.06 104 TYR A N 1
ATOM 832 C CA . TYR A 1 104 ? -0.666 6.836 7.862 1.00 92.06 104 TYR A CA 1
ATOM 833 C C . TYR A 1 104 ? -0.311 5.943 6.668 1.00 92.06 104 TYR A C 1
ATOM 835 O O . TYR A 1 104 ? 0.846 5.576 6.519 1.00 92.06 104 TYR A O 1
ATOM 843 N N . ALA A 1 105 ? -1.258 5.642 5.778 1.00 94.69 105 ALA A N 1
ATOM 844 C CA . ALA A 1 105 ? -1.056 4.712 4.667 1.00 94.69 105 ALA A CA 1
ATOM 845 C C . ALA A 1 105 ? -0.561 5.383 3.373 1.00 94.69 105 ALA A C 1
ATOM 847 O O . ALA A 1 105 ? -0.275 4.704 2.389 1.00 94.69 105 ALA A O 1
ATOM 848 N N . SER A 1 106 ? -0.440 6.714 3.339 1.00 94.38 106 SER A N 1
ATOM 849 C CA . SER A 1 106 ? 0.031 7.439 2.149 1.00 94.38 106 SER A CA 1
ATOM 850 C C . SER A 1 106 ? 1.396 6.940 1.658 1.00 94.38 106 SER A C 1
ATOM 852 O O . SER A 1 106 ? 1.575 6.718 0.460 1.00 94.38 106 SER A O 1
ATOM 854 N N . SER A 1 107 ? 2.347 6.719 2.572 1.00 94.00 107 SER A N 1
ATOM 855 C CA . SER A 1 107 ? 3.680 6.206 2.233 1.00 94.00 107 SER A CA 1
ATOM 856 C C . SER A 1 107 ? 3.634 4.770 1.708 1.00 94.00 107 SER A C 1
ATOM 858 O O . SER A 1 107 ? 4.353 4.450 0.759 1.00 94.00 107 SER A O 1
ATOM 860 N N . TRP A 1 108 ? 2.730 3.944 2.242 1.00 95.50 108 TRP A N 1
ATOM 861 C CA . TRP A 1 108 ? 2.556 2.545 1.850 1.00 95.50 108 TRP A CA 1
ATOM 862 C C . TRP A 1 108 ? 2.224 2.431 0.365 1.00 95.50 108 TRP A C 1
ATOM 864 O O . TRP A 1 108 ? 2.865 1.679 -0.363 1.00 95.50 108 TRP A O 1
ATOM 874 N N . PHE A 1 109 ? 1.267 3.234 -0.109 1.00 94.81 109 PHE A N 1
ATOM 875 C CA . PHE A 1 109 ? 0.832 3.198 -1.505 1.00 94.81 109 PHE A CA 1
ATOM 876 C C . PHE A 1 109 ? 1.760 3.959 -2.455 1.00 94.81 109 PHE A C 1
ATOM 878 O O . PHE A 1 109 ? 1.939 3.527 -3.591 1.00 94.81 109 PHE A O 1
ATOM 885 N N . LEU A 1 110 ? 2.355 5.077 -2.023 1.00 93.75 110 LEU A N 1
ATOM 886 C CA . LEU A 1 110 ? 3.245 5.871 -2.882 1.00 93.75 110 LEU A CA 1
ATOM 887 C C . LEU A 1 110 ? 4.601 5.202 -3.109 1.00 93.75 110 LEU A C 1
ATOM 889 O O . LEU A 1 110 ? 5.202 5.383 -4.165 1.00 93.75 110 LEU A O 1
ATOM 893 N N . THR A 1 111 ? 5.088 4.450 -2.123 1.00 94.19 111 THR A N 1
ATOM 894 C CA . THR A 1 111 ? 6.432 3.856 -2.156 1.00 94.19 111 THR A CA 1
ATOM 895 C C . THR A 1 111 ? 6.421 2.334 -2.175 1.00 94.19 111 THR A C 1
ATOM 897 O O . THR A 1 111 ? 7.486 1.728 -2.129 1.00 94.19 111 THR A O 1
ATOM 900 N N . LEU A 1 112 ? 5.237 1.712 -2.233 1.00 94.88 112 LEU A N 1
ATOM 901 C CA . LEU A 1 112 ? 5.072 0.260 -2.122 1.00 94.88 112 LEU A CA 1
ATOM 902 C C . LEU A 1 112 ? 5.752 -0.287 -0.853 1.00 94.88 112 LEU A C 1
ATOM 904 O O . LEU A 1 112 ? 6.431 -1.305 -0.893 1.00 94.88 112 LEU A O 1
ATOM 908 N N . PHE A 1 113 ? 5.584 0.426 0.265 1.00 95.06 113 PHE A N 1
ATOM 909 C CA . PHE A 1 113 ? 6.218 0.181 1.570 1.00 95.06 113 PHE A CA 1
ATOM 910 C C . PHE A 1 113 ? 7.744 0.371 1.647 1.00 95.06 113 PHE A C 1
ATOM 912 O O . PHE A 1 113 ? 8.285 0.328 2.752 1.00 95.06 113 PHE A O 1
ATOM 919 N N . ALA A 1 114 ? 8.448 0.669 0.548 1.00 93.25 114 ALA A N 1
ATOM 920 C CA . ALA A 1 114 ? 9.908 0.825 0.568 1.00 93.25 114 ALA A CA 1
ATOM 921 C C . ALA A 1 114 ? 10.393 1.912 1.540 1.00 93.25 114 ALA A C 1
ATOM 923 O O . ALA A 1 114 ? 11.471 1.795 2.121 1.00 93.25 114 ALA A O 1
ATOM 924 N N . SER A 1 115 ? 9.621 2.988 1.748 1.00 92.56 115 SER A N 1
ATOM 925 C CA . SER A 1 115 ? 10.018 4.019 2.715 1.00 92.56 115 SER A CA 1
ATOM 926 C C . SER A 1 115 ? 9.936 3.562 4.165 1.00 92.56 115 SER A C 1
ATOM 928 O O . SER A 1 115 ? 10.708 4.060 4.981 1.00 92.56 115 SER A O 1
ATOM 930 N N . ASP A 1 116 ? 9.004 2.663 4.467 1.00 91.19 116 ASP A N 1
ATOM 931 C CA . ASP A 1 116 ? 8.712 2.183 5.818 1.00 91.19 116 ASP A CA 1
ATOM 932 C C . ASP A 1 116 ? 9.510 0.910 6.159 1.00 91.19 116 ASP A C 1
ATOM 934 O O . ASP A 1 116 ? 9.615 0.551 7.327 1.00 91.19 116 ASP A O 1
ATOM 938 N N . LEU A 1 117 ? 10.111 0.263 5.151 1.00 92.56 117 LEU A N 1
ATOM 939 C CA . LEU A 1 117 ? 10.890 -0.979 5.253 1.00 92.56 117 LEU A CA 1
ATOM 940 C C . LEU A 1 117 ? 12.359 -0.805 4.855 1.00 92.56 117 LEU A C 1
ATOM 942 O O . LEU A 1 117 ? 12.991 -1.730 4.357 1.00 92.56 117 LEU A O 1
ATOM 946 N N . ARG A 1 118 ? 12.924 0.385 5.074 1.00 87.56 118 ARG A N 1
ATOM 947 C CA . ARG A 1 118 ? 14.325 0.679 4.716 1.00 87.56 118 ARG A CA 1
ATOM 948 C C . ARG A 1 118 ? 15.339 -0.227 5.408 1.00 87.56 118 ARG A C 1
ATOM 950 O O . ARG A 1 118 ? 16.391 -0.481 4.837 1.00 87.56 118 ARG A O 1
ATOM 957 N N . ASP A 1 119 ? 15.024 -0.673 6.619 1.00 87.25 119 ASP A N 1
ATOM 958 C CA . ASP A 1 119 ? 15.890 -1.546 7.414 1.00 87.25 119 ASP A CA 1
ATOM 959 C C . ASP A 1 119 ? 15.673 -3.042 7.095 1.00 87.25 119 ASP A C 1
ATOM 961 O O . ASP A 1 119 ? 16.450 -3.881 7.538 1.00 87.25 119 ASP A O 1
ATOM 965 N N . GLU A 1 120 ? 14.645 -3.376 6.302 1.00 88.75 120 GLU A N 1
ATOM 966 C CA . GLU A 1 120 ? 14.206 -4.739 5.967 1.00 88.75 120 GLU A CA 1
ATOM 967 C C . GLU A 1 120 ? 14.197 -4.921 4.434 1.00 88.75 120 GLU A C 1
ATOM 969 O O . GLU A 1 120 ? 13.147 -5.109 3.810 1.00 88.75 120 GLU A O 1
ATOM 974 N N . GLU A 1 121 ? 15.376 -4.821 3.808 1.00 88.06 121 GLU A N 1
ATOM 975 C CA . GLU A 1 121 ? 15.548 -4.834 2.342 1.00 88.06 121 GLU A CA 1
ATOM 976 C C . GLU A 1 121 ? 14.877 -6.055 1.687 1.00 88.06 121 GLU A C 1
ATOM 978 O O . GLU A 1 121 ? 14.036 -5.894 0.799 1.00 88.06 121 GLU A O 1
ATOM 983 N N . ASP A 1 122 ? 15.121 -7.255 2.227 1.00 91.88 122 ASP A N 1
ATOM 984 C CA . ASP A 1 122 ? 14.512 -8.514 1.772 1.00 91.88 122 ASP A CA 1
ATOM 985 C C . ASP A 1 122 ? 12.972 -8.465 1.759 1.00 91.88 122 ASP A C 1
ATOM 987 O O . ASP A 1 122 ? 12.312 -9.084 0.916 1.00 91.88 122 ASP A O 1
ATOM 991 N N . ALA A 1 123 ? 12.368 -7.758 2.719 1.00 93.25 123 ALA A N 1
ATOM 992 C CA . ALA A 1 123 ? 10.920 -7.638 2.803 1.00 93.25 123 ALA A CA 1
ATOM 993 C C . ALA A 1 123 ? 10.376 -6.683 1.740 1.00 93.25 123 ALA A C 1
ATOM 995 O O . ALA A 1 123 ? 9.376 -6.997 1.088 1.00 93.25 123 ALA A O 1
ATOM 996 N N . SER A 1 124 ? 11.053 -5.549 1.543 1.00 94.62 124 SER A N 1
ATOM 997 C CA . SER A 1 124 ? 10.716 -4.593 0.490 1.00 94.62 124 SER A CA 1
ATOM 998 C C . SER A 1 124 ? 10.778 -5.259 -0.888 1.00 94.62 124 SER A C 1
ATOM 1000 O O . SER A 1 124 ? 9.812 -5.177 -1.645 1.00 94.62 124 SER A O 1
ATOM 1002 N N . GLU A 1 125 ? 11.850 -5.989 -1.203 1.00 93.69 125 GLU A N 1
ATOM 1003 C CA . GLU A 1 125 ? 12.009 -6.681 -2.492 1.00 93.69 125 GLU A CA 1
ATOM 1004 C C . GLU A 1 125 ? 10.884 -7.688 -2.765 1.00 93.69 125 GLU A C 1
ATOM 1006 O O . GLU A 1 125 ? 10.260 -7.668 -3.827 1.00 93.69 125 GLU A O 1
ATOM 1011 N N . ARG A 1 126 ? 10.533 -8.514 -1.775 1.00 95.56 126 ARG A N 1
ATOM 1012 C CA . ARG A 1 126 ? 9.443 -9.492 -1.923 1.00 95.56 126 ARG A CA 1
ATOM 1013 C C . ARG A 1 126 ? 8.080 -8.839 -2.117 1.00 95.56 126 ARG A C 1
ATOM 1015 O O . ARG A 1 126 ? 7.249 -9.356 -2.865 1.00 95.56 126 ARG A O 1
ATOM 1022 N N . ILE A 1 127 ? 7.823 -7.713 -1.453 1.00 95.62 127 ILE A N 1
ATOM 1023 C CA . ILE A 1 127 ? 6.591 -6.945 -1.667 1.00 95.62 127 ILE A CA 1
ATOM 1024 C C . ILE A 1 127 ? 6.559 -6.389 -3.095 1.00 95.62 127 ILE A C 1
ATOM 1026 O O . ILE A 1 127 ? 5.508 -6.446 -3.740 1.00 95.62 127 ILE A O 1
ATOM 1030 N N . PHE A 1 128 ? 7.697 -5.921 -3.618 1.00 94.50 128 PHE A N 1
ATOM 1031 C CA . PHE A 1 128 ? 7.827 -5.507 -5.016 1.00 94.50 128 PHE A CA 1
ATOM 1032 C C . PHE A 1 128 ? 7.548 -6.660 -5.988 1.00 94.50 128 PHE A C 1
ATOM 1034 O O . PHE A 1 128 ? 6.770 -6.472 -6.922 1.00 94.50 128 PHE A O 1
ATOM 1041 N N . ASP A 1 129 ? 8.076 -7.861 -5.754 1.00 94.81 129 ASP A N 1
ATOM 1042 C CA . ASP A 1 129 ? 7.806 -9.034 -6.603 1.00 94.81 129 ASP A CA 1
ATOM 1043 C C . ASP A 1 129 ? 6.312 -9.389 -6.650 1.00 94.81 129 ASP A C 1
ATOM 1045 O O . ASP A 1 129 ? 5.722 -9.652 -7.710 1.00 94.81 129 ASP A O 1
ATOM 1049 N N . VAL A 1 130 ? 5.654 -9.361 -5.489 1.00 95.12 130 VAL A N 1
ATOM 1050 C CA . VAL A 1 130 ? 4.211 -9.610 -5.397 1.00 95.12 130 VAL A CA 1
ATOM 1051 C C . VAL A 1 130 ? 3.425 -8.492 -6.084 1.00 95.12 130 VAL A C 1
ATOM 1053 O O . VAL A 1 130 ? 2.446 -8.763 -6.782 1.00 95.12 130 VAL A O 1
ATOM 1056 N N . PHE A 1 131 ? 3.856 -7.238 -5.959 1.00 95.56 131 PHE A N 1
ATOM 1057 C CA . PHE A 1 131 ? 3.246 -6.125 -6.678 1.00 95.56 131 PHE A CA 1
ATOM 1058 C C . PHE A 1 131 ? 3.387 -6.267 -8.196 1.00 95.56 131 PHE A C 1
ATOM 1060 O O . PHE A 1 131 ? 2.404 -6.102 -8.918 1.00 95.56 131 PHE A O 1
ATOM 1067 N N . LEU A 1 132 ? 4.569 -6.632 -8.688 1.00 92.56 132 LEU A N 1
ATOM 1068 C CA . LEU A 1 132 ? 4.829 -6.813 -10.115 1.00 92.56 132 LEU A CA 1
ATOM 1069 C C . LEU A 1 132 ? 4.044 -7.986 -10.723 1.00 92.56 132 LEU A C 1
ATOM 1071 O O . LEU A 1 132 ? 3.805 -8.016 -11.929 1.00 92.56 132 LEU A O 1
ATOM 1075 N N . SER A 1 133 ? 3.621 -8.953 -9.910 1.00 92.50 133 SER A N 1
ATOM 1076 C CA . SER A 1 133 ? 2.813 -10.087 -10.373 1.00 92.50 133 SER A CA 1
ATOM 1077 C C . SER A 1 133 ? 1.303 -9.877 -10.204 1.00 92.50 133 SER A C 1
ATOM 1079 O O . SER A 1 133 ? 0.529 -10.294 -11.067 1.00 92.50 133 SER A O 1
ATOM 1081 N N . LYS A 1 134 ? 0.860 -9.232 -9.116 1.00 92.31 134 LYS A N 1
ATOM 1082 C CA . LYS A 1 134 ? -0.564 -9.136 -8.721 1.00 92.31 134 LYS A CA 1
ATOM 1083 C C . LYS A 1 134 ? -1.138 -7.713 -8.751 1.00 92.31 134 LYS A C 1
ATOM 1085 O O . LYS A 1 134 ? -2.356 -7.536 -8.653 1.00 92.31 134 LYS A O 1
ATOM 1090 N N . GLY A 1 135 ? -0.292 -6.697 -8.891 1.00 92.69 135 GLY A N 1
ATOM 1091 C CA . GLY A 1 135 ? -0.657 -5.283 -8.943 1.00 92.69 135 GLY A CA 1
ATOM 1092 C C . GLY A 1 135 ? -1.193 -4.719 -7.622 1.00 92.69 135 GLY A C 1
ATOM 1093 O O . GLY A 1 135 ? -0.996 -5.266 -6.537 1.00 92.69 135 GLY A O 1
ATOM 1094 N N . TRP A 1 136 ? -1.930 -3.608 -7.715 1.00 93.56 136 TRP A N 1
ATOM 1095 C CA . TRP A 1 136 ? -2.400 -2.816 -6.566 1.00 93.56 136 TRP A CA 1
ATOM 1096 C C . TRP A 1 136 ? -3.246 -3.573 -5.547 1.00 93.56 136 TRP A C 1
ATOM 1098 O O . TRP A 1 136 ? -3.233 -3.226 -4.366 1.00 93.56 136 TRP A O 1
ATOM 1108 N N . LYS A 1 137 ? -3.982 -4.605 -5.970 1.00 93.12 137 LYS A N 1
ATOM 1109 C CA . LYS A 1 137 ? -4.795 -5.412 -5.050 1.00 93.12 137 LYS A CA 1
ATOM 1110 C C . LYS A 1 137 ? -3.933 -6.063 -3.970 1.00 93.12 137 LYS A C 1
ATOM 1112 O O . LYS A 1 137 ? -4.367 -6.130 -2.825 1.00 93.12 137 LYS A O 1
ATOM 1117 N N . ALA A 1 138 ? -2.713 -6.483 -4.310 1.00 94.44 138 ALA A N 1
ATOM 1118 C CA . ALA A 1 138 ? -1.792 -7.049 -3.334 1.00 94.44 138 ALA A CA 1
ATOM 1119 C C . ALA A 1 138 ? -1.391 -6.029 -2.263 1.00 94.44 138 ALA A C 1
ATOM 1121 O O . ALA A 1 138 ? -1.442 -6.352 -1.085 1.00 94.44 138 ALA A O 1
ATOM 1122 N N . ILE A 1 139 ? -1.098 -4.783 -2.647 1.00 96.06 139 ILE A N 1
ATOM 1123 C CA . ILE A 1 139 ? -0.712 -3.718 -1.703 1.00 96.06 139 ILE A CA 1
ATOM 1124 C C . ILE A 1 139 ? -1.825 -3.439 -0.688 1.00 96.06 139 ILE A C 1
ATOM 1126 O O . ILE A 1 139 ? -1.556 -3.337 0.505 1.00 96.06 139 ILE A O 1
ATOM 1130 N N . HIS A 1 140 ? -3.086 -3.394 -1.134 1.00 95.75 140 HIS A N 1
ATOM 1131 C CA . HIS A 1 140 ? -4.224 -3.236 -0.223 1.00 95.75 140 HIS A CA 1
ATOM 1132 C C . HIS A 1 140 ? -4.343 -4.419 0.744 1.00 95.75 140 HIS A C 1
ATOM 1134 O O . HIS A 1 140 ? -4.518 -4.212 1.940 1.00 95.75 140 HIS A O 1
ATOM 1140 N N . ARG A 1 141 ? -4.223 -5.656 0.240 1.00 95.38 141 ARG A N 1
ATOM 1141 C CA . ARG A 1 141 ? -4.298 -6.876 1.062 1.00 95.38 141 ARG A CA 1
ATOM 1142 C C . ARG A 1 141 ? -3.173 -6.931 2.097 1.00 95.38 141 ARG A C 1
ATOM 1144 O O . ARG A 1 141 ? -3.446 -7.223 3.254 1.00 95.38 141 ARG A O 1
ATOM 1151 N N . ILE A 1 142 ? -1.944 -6.594 1.706 1.00 96.00 142 ILE A N 1
ATOM 1152 C CA . ILE A 1 142 ? -0.800 -6.492 2.621 1.00 96.00 142 ILE A CA 1
ATOM 1153 C C . ILE A 1 142 ? -1.094 -5.444 3.699 1.00 96.00 142 ILE A C 1
ATOM 1155 O O . ILE A 1 142 ? -0.987 -5.753 4.880 1.00 96.00 142 ILE A O 1
ATOM 1159 N N . GLY A 1 143 ? -1.566 -4.252 3.320 1.00 95.44 143 GLY A N 1
ATOM 1160 C CA . GLY A 1 143 ? -1.962 -3.216 4.278 1.00 95.44 143 GLY A CA 1
ATOM 1161 C C . GLY A 1 143 ? -3.009 -3.690 5.295 1.00 95.44 143 GLY A C 1
ATOM 1162 O O . GLY A 1 143 ? -2.895 -3.375 6.475 1.00 95.44 143 GLY A O 1
ATOM 1163 N N . LEU A 1 144 ? -3.998 -4.489 4.876 1.00 95.00 144 LEU A N 1
ATOM 1164 C CA . LEU A 1 144 ? -5.001 -5.054 5.788 1.00 95.00 144 LEU A CA 1
ATOM 1165 C C . LEU A 1 144 ? -4.395 -6.064 6.761 1.00 95.00 144 LEU A C 1
ATOM 1167 O O . LEU A 1 144 ? -4.694 -6.003 7.947 1.00 95.00 144 LEU A O 1
ATOM 1171 N N . VAL A 1 145 ? -3.537 -6.966 6.280 1.00 94.69 145 VAL A N 1
ATOM 1172 C CA . VAL A 1 145 ? -2.855 -7.958 7.130 1.00 94.69 145 VAL A CA 1
ATOM 1173 C C . VAL A 1 145 ? -1.966 -7.272 8.159 1.00 94.69 145 VAL A C 1
ATOM 1175 O O . VAL A 1 145 ? -1.947 -7.678 9.318 1.00 94.69 145 VAL A O 1
ATOM 1178 N N . LEU A 1 146 ? -1.256 -6.218 7.751 1.00 93.69 146 LEU A N 1
ATOM 1179 C CA . LEU A 1 146 ? -0.439 -5.411 8.649 1.00 93.69 146 LEU A CA 1
ATOM 1180 C C . LEU A 1 146 ? -1.303 -4.787 9.761 1.00 93.69 146 LEU A C 1
ATOM 1182 O O . LEU A 1 146 ? -0.955 -4.879 10.938 1.00 93.69 146 LEU A O 1
ATOM 1186 N N . MET A 1 147 ? -2.457 -4.212 9.407 1.00 92.94 147 MET A N 1
ATOM 1187 C CA . MET A 1 147 ? -3.405 -3.659 10.382 1.00 92.94 147 MET A CA 1
ATOM 1188 C C . MET A 1 147 ? -3.988 -4.742 11.297 1.00 92.94 147 MET A C 1
ATOM 1190 O O . MET A 1 147 ? -4.055 -4.549 12.508 1.00 92.94 147 MET A O 1
ATOM 1194 N N . ASP A 1 148 ? -4.378 -5.891 10.752 1.00 91.62 148 ASP A N 1
ATOM 1195 C CA . ASP A 1 148 ? -4.898 -7.006 11.542 1.00 91.62 148 ASP A CA 1
ATOM 1196 C C . ASP A 1 148 ? -3.859 -7.483 12.562 1.00 91.62 148 ASP A C 1
ATOM 1198 O O . ASP A 1 148 ? -4.126 -7.509 13.760 1.00 91.62 148 ASP A O 1
ATOM 1202 N N . ALA A 1 149 ? -2.626 -7.744 12.121 1.00 89.75 149 ALA A N 1
ATOM 1203 C CA . ALA A 1 149 ? -1.545 -8.199 12.990 1.00 89.75 149 ALA A CA 1
ATOM 1204 C C . ALA A 1 149 ? -1.226 -7.196 14.114 1.00 89.75 149 ALA A C 1
ATOM 1206 O O . ALA A 1 149 ? -1.044 -7.596 15.265 1.00 89.75 149 ALA A O 1
ATOM 1207 N N . ALA A 1 150 ? -1.202 -5.897 13.804 1.00 86.44 150 ALA A N 1
ATOM 1208 C CA . ALA A 1 150 ? -0.855 -4.855 14.768 1.00 86.44 150 ALA A CA 1
ATOM 1209 C C . ALA A 1 150 ? -1.939 -4.593 15.829 1.00 86.44 150 ALA A C 1
ATOM 1211 O O . ALA A 1 150 ? -1.618 -4.131 16.931 1.00 86.44 150 ALA A O 1
ATOM 1212 N N . PHE A 1 151 ? -3.211 -4.844 15.501 1.00 84.94 151 PHE A N 1
ATOM 1213 C CA . PHE A 1 151 ? -4.359 -4.546 16.366 1.00 84.94 151 PHE A CA 1
ATOM 1214 C C . PHE A 1 151 ? -5.089 -5.796 16.887 1.00 84.94 151 PHE A C 1
ATOM 1216 O O . PHE A 1 151 ? -5.972 -5.664 17.732 1.00 84.94 151 PHE A O 1
ATOM 1223 N N . ALA A 1 152 ? -4.713 -7.004 16.456 1.00 77.00 152 ALA A N 1
ATOM 1224 C CA . ALA A 1 152 ? -5.274 -8.257 16.967 1.00 77.00 152 ALA A CA 1
ATOM 1225 C C . ALA A 1 152 ? -4.972 -8.484 18.459 1.00 77.00 152 ALA A C 1
ATOM 1227 O O . ALA A 1 152 ? -5.805 -9.048 19.170 1.00 77.00 152 ALA A O 1
ATOM 1228 N N . ASN A 1 153 ? -3.800 -8.037 18.929 1.00 63.19 153 ASN A N 1
ATOM 1229 C CA . ASN A 1 153 ? -3.320 -8.258 20.299 1.00 63.19 153 ASN A CA 1
ATOM 1230 C C . ASN A 1 153 ? -3.525 -7.059 21.240 1.00 63.19 153 ASN A C 1
ATOM 1232 O O . ASN A 1 153 ? -3.403 -7.219 22.453 1.00 63.19 153 ASN A O 1
ATOM 1236 N N . ASP A 1 154 ? -3.811 -5.869 20.706 1.00 63.81 154 ASP A N 1
ATOM 1237 C CA . ASP A 1 154 ? -3.952 -4.661 21.520 1.00 63.81 154 ASP A CA 1
ATOM 1238 C C . ASP A 1 154 ? -5.329 -4.618 22.186 1.00 63.81 154 ASP A C 1
ATOM 1240 O O . ASP A 1 154 ? -6.369 -4.655 21.522 1.00 63.81 154 ASP A O 1
ATOM 1244 N N . ASP A 1 155 ? -5.343 -4.486 23.512 1.00 56.31 155 ASP A N 1
ATOM 1245 C CA . ASP A 1 155 ? -6.551 -4.168 24.265 1.00 56.31 155 ASP A CA 1
ATOM 1246 C C . ASP A 1 155 ? -6.911 -2.701 23.966 1.00 56.31 155 ASP A C 1
ATOM 1248 O O . ASP A 1 155 ? -6.379 -1.757 24.549 1.00 56.31 155 ASP A O 1
ATOM 1252 N N . LEU A 1 156 ? -7.769 -2.515 22.960 1.00 58.59 156 LEU A N 1
ATOM 1253 C CA . LEU A 1 156 ? -8.150 -1.252 22.306 1.00 58.59 156 LEU A CA 1
ATOM 1254 C C . LEU A 1 156 ? -8.744 -0.168 23.243 1.00 58.59 156 LEU A C 1
ATOM 1256 O O . LEU A 1 156 ? -9.180 0.882 22.776 1.00 58.59 156 LEU A O 1
ATOM 1260 N N . GLY A 1 157 ? -8.793 -0.402 24.556 1.00 55.75 157 GLY A N 1
ATOM 1261 C CA . GLY A 1 157 ? -9.462 0.444 25.546 1.00 55.75 157 GLY A CA 1
ATOM 1262 C C . GLY A 1 157 ? -8.704 1.702 25.985 1.00 55.75 157 GLY A C 1
ATOM 1263 O O . GLY A 1 157 ? -9.273 2.516 26.705 1.00 55.75 157 GLY A O 1
ATOM 1264 N N . HIS A 1 158 ? -7.441 1.893 25.591 1.00 56.06 158 HIS A N 1
ATOM 1265 C CA . HIS A 1 158 ? -6.619 3.020 26.070 1.00 56.06 158 HIS A CA 1
ATOM 1266 C C . HIS A 1 158 ? -6.549 4.234 25.122 1.00 56.06 158 HIS A C 1
ATOM 1268 O O . HIS A 1 158 ? -5.885 5.218 25.441 1.00 56.06 158 HIS A O 1
ATOM 1274 N N . VAL A 1 159 ? -7.256 4.206 23.986 1.00 57.75 159 VAL A N 1
ATOM 1275 C CA . VAL A 1 159 ? -7.131 5.208 22.902 1.00 57.75 159 VAL A CA 1
ATOM 1276 C C . VAL A 1 159 ? -7.863 6.538 23.180 1.00 57.75 159 VAL A C 1
ATOM 1278 O O . VAL A 1 159 ? -7.718 7.493 22.430 1.00 57.75 159 VAL A O 1
ATOM 1281 N N . GLU A 1 160 ? -8.584 6.675 24.295 1.00 54.69 160 GLU A N 1
ATOM 1282 C CA . GLU A 1 160 ? -9.358 7.895 24.609 1.00 54.69 160 GLU A CA 1
ATOM 1283 C C . GLU A 1 160 ? -8.555 9.025 25.289 1.00 54.69 160 GLU A C 1
ATOM 1285 O O . GLU A 1 160 ? -9.122 10.047 25.665 1.00 54.69 160 GLU A O 1
ATOM 1290 N N . THR A 1 161 ? -7.238 8.882 25.476 1.00 59.88 161 THR A N 1
ATOM 1291 C CA . THR A 1 161 ? -6.409 9.938 26.097 1.00 59.88 161 THR A CA 1
ATOM 1292 C C . THR A 1 161 ? -5.553 10.673 25.062 1.00 59.88 161 THR A C 1
ATOM 1294 O O . THR A 1 161 ? -5.120 10.082 24.077 1.00 59.88 161 THR A O 1
ATOM 1297 N N . CYS A 1 162 ? -5.283 11.969 25.274 1.00 55.91 162 CYS A N 1
ATOM 1298 C CA . CYS A 1 162 ? -4.497 12.795 24.342 1.00 55.91 162 CYS A CA 1
ATOM 1299 C C . CYS A 1 162 ? -3.104 12.191 24.055 1.00 55.91 162 CYS A C 1
ATOM 1301 O O . CYS A 1 162 ? -2.693 12.110 22.901 1.00 55.91 162 CYS A O 1
ATOM 1303 N N . ASP A 1 163 ? -2.446 11.650 25.088 1.00 63.44 163 ASP A N 1
ATOM 1304 C CA . ASP A 1 163 ? -1.158 10.950 24.973 1.00 63.44 163 ASP A CA 1
ATOM 1305 C C . ASP A 1 163 ? -1.258 9.665 24.126 1.00 63.44 163 ASP A C 1
ATOM 1307 O O . ASP A 1 163 ? -0.304 9.278 23.448 1.00 63.44 163 ASP A O 1
ATOM 1311 N N . ALA A 1 164 ? -2.422 9.006 24.121 1.00 72.31 164 ALA A N 1
ATOM 1312 C CA . ALA A 1 164 ? -2.655 7.803 23.329 1.00 72.31 164 ALA A CA 1
ATOM 1313 C C . ALA A 1 164 ? -2.841 8.099 21.834 1.00 72.31 164 ALA A C 1
ATOM 1315 O O . ALA A 1 164 ? -2.497 7.252 21.013 1.00 72.31 164 ALA A O 1
ATOM 1316 N N . ASN A 1 165 ? -3.330 9.286 21.460 1.00 79.50 165 ASN A N 1
ATOM 1317 C CA . ASN A 1 165 ? -3.485 9.672 20.054 1.00 79.50 165 ASN A CA 1
ATOM 1318 C C . ASN A 1 165 ? -2.128 9.892 19.365 1.00 79.50 165 ASN A C 1
ATOM 1320 O O . ASN A 1 165 ? -1.908 9.408 18.252 1.00 79.50 165 ASN A O 1
ATOM 1324 N N . ASP A 1 166 ? -1.190 10.562 20.039 1.00 80.19 166 ASP A N 1
ATOM 1325 C CA . ASP A 1 166 ? 0.174 10.732 19.524 1.00 80.19 166 ASP A CA 1
ATOM 1326 C C . ASP A 1 166 ? 0.887 9.377 19.406 1.00 80.19 166 ASP A C 1
ATOM 1328 O O . ASP A 1 166 ? 1.519 9.080 18.387 1.00 80.19 166 ASP A O 1
ATOM 1332 N N . LEU A 1 167 ? 0.719 8.506 20.409 1.00 82.44 167 LEU A N 1
ATOM 1333 C CA . LEU A 1 167 ? 1.241 7.141 20.377 1.00 82.44 167 LEU A CA 1
ATOM 1334 C C . LEU A 1 167 ? 0.615 6.311 19.244 1.00 82.44 167 LEU A C 1
ATOM 1336 O O . LEU A 1 167 ? 1.327 5.567 18.573 1.00 82.44 167 LEU A O 1
ATOM 1340 N N . LEU A 1 168 ? -0.690 6.457 18.997 1.00 84.94 168 LEU A N 1
ATOM 1341 C CA . LEU A 1 168 ? -1.396 5.795 17.899 1.00 84.94 168 LEU A CA 1
ATOM 1342 C C . LEU A 1 168 ? -0.807 6.204 16.548 1.00 84.94 168 LEU A C 1
ATOM 1344 O O . LEU A 1 168 ? -0.539 5.341 15.715 1.00 84.94 168 LEU A O 1
ATOM 1348 N N . MET A 1 169 ? -0.550 7.496 16.337 1.00 87.12 169 MET A N 1
ATOM 1349 C CA . MET A 1 169 ? 0.065 7.979 15.098 1.00 87.12 169 MET A CA 1
ATOM 1350 C C . MET A 1 169 ? 1.491 7.458 14.914 1.00 87.12 169 MET A C 1
ATOM 1352 O O . MET A 1 169 ? 1.863 7.067 13.806 1.00 87.12 169 MET A O 1
ATOM 1356 N N . ILE A 1 170 ? 2.280 7.403 15.991 1.00 84.50 170 ILE A N 1
ATOM 1357 C CA . ILE A 1 170 ? 3.618 6.798 15.972 1.00 84.50 170 ILE A CA 1
ATOM 1358 C C . ILE A 1 170 ? 3.522 5.307 15.632 1.00 84.50 170 ILE A C 1
ATOM 1360 O O . ILE A 1 170 ? 4.240 4.836 14.748 1.00 84.50 170 ILE A O 1
ATOM 1364 N N . LYS A 1 171 ? 2.605 4.578 16.281 1.00 85.62 171 LYS A N 1
ATOM 1365 C CA . LYS A 1 171 ? 2.376 3.151 16.039 1.00 85.62 171 LYS A CA 1
ATOM 1366 C C . LYS A 1 171 ? 2.002 2.902 14.583 1.00 85.62 171 LYS A C 1
ATOM 1368 O O . LYS A 1 171 ? 2.657 2.093 13.944 1.00 85.62 171 LYS A O 1
ATOM 1373 N N . LEU A 1 172 ? 1.017 3.625 14.047 1.00 89.62 172 LEU A N 1
ATOM 1374 C CA . LEU A 1 172 ? 0.561 3.489 12.659 1.00 89.62 172 LEU A CA 1
ATOM 1375 C C . LEU A 1 172 ? 1.671 3.777 11.640 1.00 89.62 172 LEU A C 1
ATOM 1377 O O . LEU A 1 172 ? 1.749 3.104 10.616 1.00 89.62 172 LEU A O 1
ATOM 1381 N N . LYS A 1 173 ? 2.546 4.748 11.919 1.00 87.81 173 LYS A N 1
ATOM 1382 C CA . LYS A 1 173 ? 3.657 5.100 11.028 1.00 87.81 173 LYS A CA 1
ATOM 1383 C C . LYS A 1 173 ? 4.756 4.035 11.001 1.00 87.81 173 LYS A C 1
ATOM 1385 O O . LYS A 1 173 ? 5.264 3.720 9.935 1.00 87.81 173 LYS A O 1
ATOM 1390 N N . CYS A 1 174 ? 5.114 3.472 12.151 1.00 87.88 174 CYS A N 1
ATOM 1391 C CA . CYS A 1 174 ? 6.153 2.439 12.247 1.00 87.88 174 CYS A CA 1
ATOM 1392 C C . CYS A 1 174 ? 5.620 1.017 11.990 1.00 87.88 174 CYS A C 1
ATOM 1394 O O . CYS A 1 174 ? 6.380 0.050 12.033 1.00 87.88 174 CYS A O 1
ATOM 1396 N N . LEU A 1 175 ? 4.315 0.887 11.744 1.00 90.38 175 LEU A N 1
ATOM 1397 C CA . LEU A 1 175 ? 3.591 -0.377 11.715 1.00 90.38 175 LEU A CA 1
ATOM 1398 C C . LEU A 1 175 ? 4.162 -1.399 10.720 1.00 90.38 175 LEU A C 1
ATOM 1400 O O . LEU A 1 175 ? 4.363 -2.538 11.145 1.00 90.38 175 LEU A O 1
ATOM 1404 N N . PRO A 1 176 ? 4.465 -1.055 9.448 1.00 91.62 176 PRO A N 1
ATOM 1405 C CA . PRO A 1 176 ? 4.984 -2.040 8.500 1.00 91.62 176 PRO A CA 1
ATOM 1406 C C . PRO A 1 176 ? 6.283 -2.688 8.979 1.00 91.62 176 PRO A C 1
ATOM 1408 O O . PRO A 1 176 ? 6.387 -3.911 8.952 1.00 91.62 176 PRO A O 1
ATOM 1411 N N . GLY A 1 177 ? 7.232 -1.880 9.466 1.00 90.12 177 GLY A N 1
ATOM 1412 C CA . GLY A 1 177 ? 8.510 -2.366 9.985 1.00 90.12 177 GLY A CA 1
ATOM 1413 C C . GLY A 1 177 ? 8.326 -3.262 11.206 1.00 90.12 177 GLY A C 1
ATOM 1414 O O . GLY A 1 177 ? 8.804 -4.388 11.206 1.00 90.12 177 GLY A O 1
ATOM 1415 N N . ILE A 1 178 ? 7.548 -2.814 12.201 1.00 88.31 178 ILE A N 1
ATOM 1416 C CA . ILE A 1 178 ? 7.297 -3.589 13.430 1.00 88.31 178 ILE A CA 1
ATOM 1417 C C . ILE A 1 178 ? 6.696 -4.963 13.105 1.00 88.31 178 ILE A C 1
ATOM 1419 O O . ILE A 1 178 ? 7.211 -5.985 13.549 1.00 88.31 178 ILE A O 1
ATOM 1423 N N . VAL A 1 179 ? 5.631 -5.002 12.299 1.00 89.81 179 VAL A N 1
ATOM 1424 C CA . VAL A 1 179 ? 4.939 -6.261 11.980 1.00 89.81 179 VAL A CA 1
ATOM 1425 C C . VAL A 1 179 ? 5.826 -7.193 11.158 1.00 89.81 179 VAL A C 1
ATOM 1427 O O . VAL A 1 179 ? 5.807 -8.402 11.377 1.00 89.81 179 VAL A O 1
ATOM 1430 N N . ILE A 1 180 ? 6.608 -6.661 10.217 1.00 91.94 180 ILE A N 1
ATOM 1431 C CA . ILE A 1 180 ? 7.504 -7.482 9.398 1.00 91.94 180 ILE A CA 1
ATOM 1432 C C . ILE A 1 180 ? 8.652 -8.052 10.227 1.00 91.94 180 ILE A C 1
ATOM 1434 O O . ILE A 1 180 ? 8.955 -9.232 10.062 1.00 91.94 180 ILE A O 1
ATOM 1438 N N . SER A 1 181 ? 9.230 -7.286 11.153 1.00 89.62 181 SER A N 1
ATOM 1439 C CA . SER A 1 181 ? 10.267 -7.804 12.048 1.00 89.62 181 SER A CA 1
ATOM 1440 C C . SER A 1 181 ? 9.718 -8.852 13.035 1.00 89.62 181 SER A C 1
ATOM 1442 O O . SER A 1 181 ? 10.438 -9.777 13.405 1.00 89.62 181 SER A O 1
ATOM 1444 N N . GLU A 1 182 ? 8.451 -8.750 13.456 1.00 88.50 182 GLU A N 1
ATOM 1445 C CA . GLU A 1 182 ? 7.824 -9.706 14.386 1.00 88.50 182 GLU A CA 1
ATOM 1446 C C . GLU A 1 182 ? 7.321 -10.991 13.711 1.00 88.50 182 GLU A C 1
ATOM 1448 O O . GLU A 1 182 ? 7.542 -12.092 14.218 1.00 88.50 182 GLU A O 1
ATOM 1453 N N . LEU A 1 183 ? 6.611 -10.861 12.588 1.00 89.19 183 LEU A N 1
ATOM 1454 C CA . LEU A 1 183 ? 5.905 -11.965 11.930 1.00 89.19 183 LEU A CA 1
ATOM 1455 C C . LEU A 1 183 ? 6.690 -12.553 10.748 1.00 89.19 183 LEU A C 1
ATOM 1457 O O . LEU A 1 183 ? 6.497 -13.712 10.379 1.00 89.19 183 LEU A O 1
ATOM 1461 N N . GLY A 1 184 ? 7.585 -11.760 10.160 1.00 92.50 184 GLY A N 1
ATOM 1462 C CA . GLY A 1 184 ? 8.290 -12.079 8.929 1.00 92.50 184 GLY A CA 1
ATOM 1463 C C . GLY A 1 184 ? 7.451 -11.800 7.680 1.00 92.50 184 GLY A C 1
ATOM 1464 O O . GLY A 1 184 ? 6.248 -12.059 7.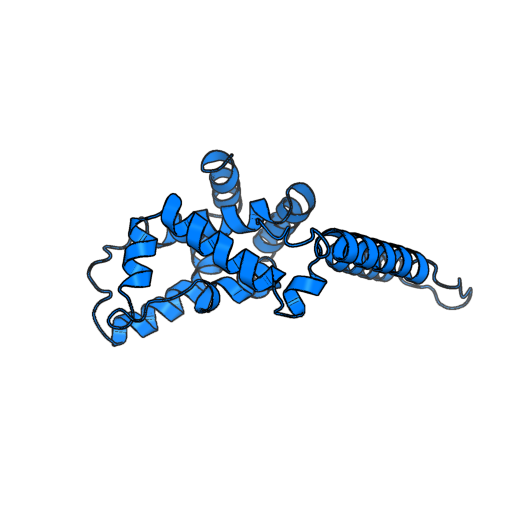617 1.00 92.50 184 GLY A O 1
ATOM 1465 N N . VAL A 1 185 ? 8.113 -11.328 6.622 1.00 93.44 185 VAL A N 1
ATOM 1466 C CA . VAL A 1 185 ? 7.455 -11.003 5.344 1.00 93.44 185 VAL A CA 1
ATOM 1467 C C . VAL A 1 185 ? 6.753 -12.207 4.703 1.00 93.44 185 VAL A C 1
ATOM 1469 O O . VAL A 1 185 ? 5.688 -12.052 4.119 1.00 93.44 185 VAL A O 1
ATOM 1472 N N . GLY A 1 186 ? 7.303 -13.421 4.826 1.00 93.00 186 GLY A N 1
ATOM 1473 C CA . GLY A 1 186 ? 6.716 -14.619 4.209 1.00 93.00 186 GLY A CA 1
ATOM 1474 C C . GLY A 1 186 ? 5.317 -14.942 4.737 1.00 93.00 186 GLY A C 1
ATOM 1475 O O . GLY A 1 186 ? 4.406 -15.199 3.955 1.00 93.00 186 GLY A O 1
ATOM 1476 N N . GLU A 1 187 ? 5.140 -14.853 6.052 1.00 93.19 187 GLU A N 1
ATOM 1477 C CA . GLU A 1 187 ? 3.860 -15.084 6.721 1.00 93.19 187 GLU A CA 1
ATOM 1478 C C . GLU A 1 187 ? 2.858 -13.961 6.404 1.00 93.19 187 GLU A C 1
ATOM 1480 O O . GLU A 1 187 ? 1.694 -14.235 6.113 1.00 93.19 187 GLU A O 1
ATOM 1485 N N . VAL A 1 188 ? 3.306 -12.696 6.376 1.00 93.56 188 VAL A N 1
ATOM 1486 C CA . VAL A 1 188 ? 2.465 -11.557 5.954 1.00 93.56 188 VAL A CA 1
ATOM 1487 C C . VAL A 1 188 ? 1.934 -11.768 4.535 1.00 93.56 188 VAL A C 1
ATOM 1489 O O . VAL A 1 188 ? 0.739 -11.595 4.281 1.00 93.56 188 VAL A O 1
ATOM 1492 N N . LEU A 1 189 ? 2.805 -12.173 3.608 1.00 93.88 189 LEU A N 1
ATOM 1493 C CA . LEU A 1 189 ? 2.419 -12.430 2.224 1.00 93.88 189 LEU A CA 1
ATOM 1494 C C . LEU A 1 189 ? 1.456 -13.616 2.123 1.00 93.88 189 LEU A C 1
ATOM 1496 O O . LEU A 1 189 ? 0.434 -13.489 1.449 1.00 93.88 189 LEU A O 1
ATOM 1500 N N . GLN A 1 190 ? 1.704 -14.713 2.843 1.00 93.56 190 GLN A N 1
ATOM 1501 C CA . GLN A 1 190 ? 0.800 -15.865 2.875 1.00 93.56 190 GLN A CA 1
ATOM 1502 C C . GLN A 1 190 ? -0.602 -15.476 3.370 1.00 93.56 190 GLN A C 1
ATOM 1504 O O . GLN A 1 190 ? -1.596 -15.731 2.687 1.00 93.56 190 GLN A O 1
ATOM 1509 N N . ARG A 1 191 ? -0.695 -14.766 4.501 1.00 92.94 191 ARG A N 1
ATOM 1510 C CA . ARG A 1 191 ? -1.978 -14.281 5.039 1.00 92.94 191 ARG A CA 1
ATOM 1511 C C . ARG A 1 191 ? -2.697 -13.341 4.078 1.00 92.94 191 ARG A C 1
ATOM 1513 O O . ARG A 1 191 ? -3.923 -13.363 3.996 1.00 92.94 191 ARG A O 1
ATOM 1520 N N . SER A 1 192 ? -1.951 -12.531 3.326 1.00 91.06 192 SER A N 1
ATOM 1521 C CA . SER A 1 192 ? -2.536 -11.622 2.333 1.00 91.06 192 SER A CA 1
ATOM 1522 C C . SER A 1 192 ? -3.225 -12.367 1.186 1.00 91.06 192 SER A C 1
ATOM 1524 O O . SER A 1 192 ? -4.166 -11.843 0.587 1.00 91.06 192 SER A O 1
ATOM 1526 N N . GLU A 1 193 ? -2.786 -13.591 0.890 1.00 88.31 193 GLU A N 1
ATOM 1527 C CA . GLU A 1 193 ? -3.381 -14.448 -0.133 1.00 88.31 193 GLU A CA 1
ATOM 1528 C C . GLU A 1 193 ? -4.583 -15.227 0.395 1.00 88.31 193 GLU A C 1
ATOM 1530 O O . GLU A 1 193 ? -5.588 -15.321 -0.303 1.00 88.31 193 GLU A O 1
ATOM 1535 N N . GLU A 1 194 ? -4.504 -15.739 1.622 1.00 84.75 194 GLU A N 1
ATOM 1536 C CA . GLU A 1 194 ? -5.550 -16.572 2.225 1.00 84.75 194 GLU A CA 1
ATOM 1537 C C . GLU A 1 194 ? -6.774 -15.761 2.673 1.00 84.75 194 GLU A C 1
ATOM 1539 O O . GLU A 1 194 ? -7.909 -16.156 2.410 1.00 84.75 194 GLU A O 1
ATOM 1544 N N . SER A 1 195 ? -6.564 -14.610 3.319 1.00 71.00 195 SER A N 1
ATOM 1545 C CA . SER A 1 195 ? -7.648 -13.854 3.966 1.00 71.00 195 SER A CA 1
ATOM 1546 C C . SER A 1 195 ? -8.562 -13.116 2.989 1.00 71.00 195 SER A C 1
ATOM 1548 O O . SER A 1 195 ? -9.696 -12.781 3.330 1.00 71.00 195 SER A O 1
ATOM 1550 N N . TYR A 1 196 ? -8.080 -12.840 1.776 1.00 61.22 196 TYR A N 1
ATOM 1551 C CA . TYR A 1 196 ? -8.781 -11.987 0.813 1.00 61.22 196 TYR A CA 1
ATOM 1552 C C . TYR A 1 196 ? -8.746 -12.528 -0.619 1.00 61.22 196 TYR A C 1
ATOM 1554 O O . TYR A 1 196 ? -9.071 -11.768 -1.536 1.00 61.22 196 TYR A O 1
ATOM 1562 N N . GLY A 1 197 ? -8.300 -13.783 -0.785 1.00 52.91 197 GLY A N 1
ATOM 1563 C CA . GLY A 1 197 ? -8.070 -14.518 -2.034 1.00 52.91 197 GLY A CA 1
ATOM 1564 C C . GLY A 1 197 ? -9.256 -14.578 -2.969 1.00 52.91 197 GLY A C 1
ATOM 1565 O O . GLY A 1 197 ? -10.339 -15.019 -2.532 1.00 52.91 197 GLY A O 1
#

Nearest PDB structures (foldseek):
  7e7z-assembly1_B  TM=1.550E-01  e=5.962E+00  Homo sapiens

Solvent-accessible surface area (backbone atoms only — not comparable to full-atom values): 11250 Å² total; per-residue (Å²): 137,85,78,78,80,76,81,69,70,62,62,54,56,52,53,54,48,50,53,47,51,52,44,53,54,57,68,62,62,63,80,86,52,96,85,58,90,71,57,65,67,58,54,50,49,52,52,49,53,50,47,50,34,53,79,69,46,43,56,48,40,75,68,67,36,71,61,34,53,49,51,40,52,50,43,48,52,48,37,42,72,76,37,46,71,59,42,51,50,34,42,49,26,70,91,55,71,35,62,60,47,71,81,50,48,49,58,40,71,74,48,61,34,40,77,55,23,68,91,40,56,74,46,30,54,52,48,46,55,48,32,77,74,60,36,71,64,44,57,51,34,40,52,49,44,51,51,47,66,69,53,71,80,52,78,80,82,64,48,89,40,76,74,33,42,58,49,47,54,52,47,54,57,49,36,64,38,54,48,36,75,73,64,35,51,69,52,48,53,50,47,28,47,68,78,74,103

Secondary structure (DSSP, 8-state):
-------TTHHHHHHHHHHHHHHHHHHHS----TTS---HHHHHHHHHHHHHHHHTT-HHHHTTSHHHHHHHHHHHHHHHHH-HHHHHHHHHTTTTT---GGGTTHHHHHHTTTTT-TT-HHHHHHHHHHHHHHTHHHHHHHHHHHHHHHHSSS-GGGTTSHHHHHHHHHHHHHHHHHHHHHH-HHHHHHHHHHTT-

InterPro domains:
  IPR000195 Rab-GAP-TBC domain [PF23436] (45-148)
  IPR000195 Rab-GAP-TBC domain [PS50086] (1-135)
  IPR035969 Rab-GAP-TBC domain superfamily [SSF47923] (71-147)

Foldseek 3Di:
DDDPPDPPPPVVVVVVLVVLVVVLVVVLPDDDDVPDPDDPVVSVVVSVVSCCCRVLVLVCCVVVDPVVVVLQVVLLVVCCVQPVVLSVLQCPAPVRPGDGCCLQCSCCSNVVCCVLCVVPVVLSVVSVVCCVVPNSLLSSLLVNLLSCQLPVPDPSPPRPDPVNNVVVSVCSNNSVVVSCVVPNSVNSSVNSVPSPD